Protein AF-A0AAD3DBJ6-F1 (afdb_monomer)

Structure (mmCIF, N/CA/C/O backbone):
data_AF-A0AAD3DBJ6-F1
#
_entry.id   AF-A0AAD3DBJ6-F1
#
loop_
_atom_site.group_PDB
_atom_site.id
_atom_site.type_symbol
_atom_site.label_atom_id
_atom_site.label_alt_id
_atom_site.label_comp_id
_atom_site.label_asym_id
_atom_site.label_entity_id
_atom_site.label_seq_id
_atom_site.pdbx_PDB_ins_code
_atom_site.Cartn_x
_atom_site.Cartn_y
_atom_site.Cartn_z
_atom_site.occupancy
_atom_site.B_iso_or_equiv
_atom_site.auth_seq_id
_atom_site.auth_comp_id
_atom_site.auth_asym_id
_atom_site.auth_atom_id
_atom_site.pdbx_PDB_model_num
ATOM 1 N N . MET A 1 1 ? 15.995 -19.608 51.396 1.00 38.28 1 MET A N 1
ATOM 2 C CA . MET A 1 1 ? 14.781 -18.913 50.923 1.00 38.28 1 MET A CA 1
ATOM 3 C C . MET A 1 1 ? 15.018 -18.540 49.470 1.00 38.28 1 MET A C 1
ATOM 5 O O . MET A 1 1 ? 15.612 -17.505 49.216 1.00 38.28 1 MET A O 1
ATOM 9 N N . ASP A 1 2 ? 14.624 -19.412 48.541 1.00 36.69 2 ASP A N 1
ATOM 10 C CA . ASP A 1 2 ? 14.779 -19.205 47.096 1.00 36.69 2 ASP A CA 1
ATOM 11 C C . ASP A 1 2 ? 13.398 -19.074 46.457 1.00 36.69 2 ASP A C 1
ATOM 13 O O . ASP A 1 2 ? 12.587 -19.997 46.511 1.00 36.69 2 ASP A O 1
ATOM 17 N N . THR A 1 3 ? 13.117 -17.915 45.863 1.00 46.19 3 THR A N 1
ATOM 18 C CA . THR A 1 3 ? 11.857 -17.625 45.167 1.00 46.19 3 THR A CA 1
ATOM 19 C C . THR A 1 3 ? 12.088 -17.627 43.658 1.00 46.19 3 THR A C 1
ATOM 21 O O . THR A 1 3 ? 12.257 -16.586 43.024 1.00 46.19 3 THR A O 1
ATOM 24 N N . ARG A 1 4 ? 12.081 -18.816 43.044 1.00 40.81 4 ARG A N 1
ATOM 25 C CA . ARG A 1 4 ? 11.929 -18.931 41.586 1.00 40.81 4 ARG A CA 1
ATOM 26 C C . ARG A 1 4 ? 10.456 -18.729 41.236 1.00 40.81 4 ARG A C 1
ATOM 28 O O . ARG A 1 4 ? 9.607 -19.546 41.574 1.00 40.81 4 ARG A O 1
ATOM 35 N N . LYS A 1 5 ? 10.161 -17.596 40.596 1.00 51.03 5 LYS A N 1
ATOM 36 C CA . LYS A 1 5 ? 8.842 -17.256 40.054 1.00 51.03 5 LYS A CA 1
ATOM 37 C C . LYS A 1 5 ? 8.549 -18.145 38.841 1.00 51.03 5 LYS A C 1
ATOM 39 O O . LYS A 1 5 ? 9.302 -18.127 37.872 1.00 51.03 5 LYS A O 1
ATOM 44 N N . ASN A 1 6 ? 7.451 -18.892 38.912 1.00 41.75 6 ASN A N 1
ATOM 45 C CA . ASN A 1 6 ? 6.891 -19.661 37.804 1.00 41.75 6 ASN A CA 1
ATOM 46 C C . ASN A 1 6 ? 6.340 -18.700 36.738 1.00 41.75 6 ASN A C 1
ATOM 48 O O . ASN A 1 6 ? 5.417 -17.934 37.021 1.00 41.75 6 ASN A O 1
ATOM 52 N N . LEU A 1 7 ? 6.902 -18.734 35.526 1.00 38.22 7 LEU A N 1
ATOM 53 C CA . LEU A 1 7 ? 6.248 -18.174 34.341 1.00 38.22 7 LEU A CA 1
ATOM 54 C C . LEU A 1 7 ? 5.140 -19.133 33.872 1.00 38.22 7 LEU A C 1
ATOM 56 O O . LEU A 1 7 ? 5.342 -20.346 33.927 1.00 38.22 7 LEU A O 1
ATOM 60 N N . PRO A 1 8 ? 3.987 -18.620 33.407 1.00 41.12 8 PRO A N 1
ATOM 61 C CA . PRO A 1 8 ? 2.939 -19.454 32.842 1.00 41.12 8 PRO A CA 1
ATOM 62 C C . PRO A 1 8 ? 3.376 -19.987 31.476 1.00 41.12 8 PRO A C 1
ATOM 64 O O . PRO A 1 8 ? 3.780 -19.224 30.597 1.00 41.12 8 PRO A O 1
ATOM 67 N N . ASP A 1 9 ? 3.276 -21.301 31.323 1.00 40.50 9 ASP A N 1
ATOM 68 C CA . ASP A 1 9 ? 3.538 -22.010 30.079 1.00 40.50 9 ASP A CA 1
ATOM 69 C C . ASP A 1 9 ? 2.419 -21.684 29.074 1.00 40.50 9 ASP A C 1
ATOM 71 O O . ASP A 1 9 ? 1.263 -22.073 29.248 1.00 40.50 9 ASP A O 1
ATOM 75 N N . LEU A 1 10 ? 2.744 -20.878 28.061 1.00 40.34 10 LEU A N 1
ATOM 76 C CA . LEU A 1 10 ? 1.843 -20.496 26.971 1.00 40.34 10 LEU A CA 1
ATOM 77 C C . LEU A 1 10 ? 1.950 -21.539 25.854 1.00 40.34 10 LEU A C 1
ATOM 79 O O . LEU A 1 10 ? 2.455 -21.255 24.768 1.00 40.34 10 LEU A O 1
ATOM 83 N N . SER A 1 11 ? 1.487 -22.761 26.117 1.00 48.25 11 SER A N 1
ATOM 84 C CA . SER A 1 11 ? 1.321 -23.751 25.056 1.00 48.25 11 SER A CA 1
ATOM 85 C C . SER A 1 11 ? 0.083 -23.394 24.227 1.00 48.25 11 SER A C 1
ATOM 87 O O . SER A 1 11 ? -1.061 -23.471 24.673 1.00 48.25 11 SER A O 1
ATOM 89 N N . LEU A 1 12 ? 0.321 -22.923 23.002 1.00 53.50 12 LEU A N 1
ATOM 90 C CA . LEU A 1 12 ? -0.717 -22.785 21.982 1.00 53.50 12 LEU A CA 1
ATOM 91 C C . LEU A 1 12 ? -1.282 -24.178 21.667 1.00 53.50 12 LEU A C 1
ATOM 93 O O . LEU A 1 12 ? -0.516 -25.131 21.514 1.00 53.50 12 LEU A O 1
ATOM 97 N N . SER A 1 13 ? -2.608 -24.301 21.565 1.00 76.50 13 SER A N 1
ATOM 98 C CA . SER A 1 13 ? -3.246 -25.566 21.186 1.00 76.50 13 SER A CA 1
ATOM 99 C C . SER A 1 13 ? -2.760 -26.018 19.804 1.00 76.50 13 SER A C 1
ATOM 101 O O . SER A 1 13 ? -2.503 -25.188 18.925 1.00 76.50 13 SER A O 1
ATOM 103 N N . SER A 1 14 ? -2.630 -27.333 19.590 1.00 67.44 14 SER A N 1
ATOM 104 C CA . SER A 1 14 ? -2.135 -27.877 18.314 1.00 67.44 14 SER A CA 1
ATOM 105 C C . SER A 1 14 ? -2.987 -27.428 17.122 1.00 67.44 14 SER A C 1
ATOM 107 O O . SER A 1 14 ? -2.453 -27.186 16.046 1.00 67.44 14 SER A O 1
ATOM 109 N N . GLU A 1 15 ? -4.285 -27.210 17.338 1.00 62.53 15 GLU A N 1
ATOM 110 C CA . GLU A 1 15 ? -5.226 -26.690 16.339 1.00 62.53 15 GLU A CA 1
ATOM 111 C C . GLU A 1 15 ? -4.913 -25.242 15.921 1.00 62.53 15 GLU A C 1
ATOM 113 O O . GLU A 1 15 ? -4.978 -24.906 14.738 1.00 62.53 15 GLU A O 1
ATOM 118 N N . ALA A 1 16 ? -4.504 -24.377 16.860 1.00 62.50 16 ALA A N 1
ATOM 119 C CA . ALA A 1 16 ? -4.088 -23.010 16.536 1.00 62.50 16 ALA A CA 1
ATOM 120 C C . ALA A 1 16 ? -2.779 -22.997 15.727 1.00 62.50 16 ALA A C 1
ATOM 122 O O . ALA A 1 16 ? -2.589 -22.159 14.841 1.00 62.50 16 ALA A O 1
ATOM 123 N N . LEU A 1 17 ? -1.890 -23.956 16.003 1.00 68.75 17 LEU A N 1
ATOM 124 C CA . LEU A 1 17 ? -0.632 -24.122 15.283 1.00 68.75 17 LEU A CA 1
ATOM 125 C C . LEU A 1 17 ? -0.861 -24.652 13.854 1.00 68.75 17 LEU A C 1
ATOM 127 O O . LEU A 1 17 ? -0.243 -24.158 12.910 1.00 68.75 17 LEU A O 1
ATOM 131 N N . GLU A 1 18 ? -1.794 -25.591 13.669 1.00 75.56 18 GLU A N 1
ATOM 132 C CA . GLU A 1 18 ? -2.190 -26.098 12.346 1.00 75.56 18 GLU A CA 1
ATOM 133 C C . GLU A 1 18 ? -2.904 -25.044 11.490 1.00 75.56 18 GLU A C 1
ATOM 135 O O . GLU A 1 18 ? -2.638 -24.946 10.286 1.00 75.56 18 GLU A O 1
ATOM 140 N N . GLY A 1 19 ? -3.741 -24.195 12.098 1.00 74.25 19 GLY A N 1
ATOM 141 C CA . GLY A 1 19 ? -4.372 -23.064 11.413 1.00 74.25 19 GLY A CA 1
ATOM 142 C C . GLY A 1 19 ? -3.349 -22.054 10.877 1.00 74.25 19 GLY A C 1
ATOM 143 O O . GLY A 1 19 ? -3.412 -21.655 9.712 1.00 74.25 19 GLY A O 1
ATOM 144 N N . LEU A 1 20 ? -2.342 -21.704 11.687 1.00 59.69 20 LEU A N 1
ATOM 145 C CA . LEU A 1 20 ? -1.261 -20.794 11.284 1.00 59.69 20 LEU A CA 1
ATOM 146 C C . LEU A 1 20 ? -0.348 -21.396 10.204 1.00 59.69 20 LEU A C 1
ATOM 148 O O . LEU A 1 20 ? 0.067 -20.693 9.280 1.00 59.69 20 LEU A O 1
ATOM 152 N N . LEU A 1 21 ? -0.055 -22.698 10.278 1.00 70.25 21 LEU A N 1
ATOM 153 C CA . LEU A 1 21 ? 0.734 -23.395 9.257 1.00 70.25 21 LEU A CA 1
ATOM 154 C C . LEU A 1 21 ? -0.009 -23.498 7.918 1.00 70.25 21 LEU A C 1
ATOM 156 O O . LEU A 1 21 ? 0.611 -23.340 6.863 1.00 70.25 21 LEU A O 1
ATOM 160 N N . SER A 1 22 ? -1.325 -23.712 7.952 1.00 70.25 22 SER A N 1
ATOM 161 C CA . SER A 1 22 ? -2.171 -23.758 6.753 1.00 70.25 22 SER A CA 1
ATOM 162 C C . SER A 1 22 ? -2.260 -22.389 6.077 1.00 70.25 22 SER A C 1
ATOM 164 O O . SER A 1 22 ? -2.085 -22.291 4.861 1.00 70.25 22 SER A O 1
ATOM 166 N N . PHE A 1 23 ? -2.407 -21.316 6.862 1.00 67.50 23 PHE A N 1
ATOM 167 C CA . PHE A 1 23 ? -2.375 -19.945 6.350 1.00 67.50 23 PHE A CA 1
ATOM 168 C C . PHE A 1 23 ? -1.014 -19.597 5.727 1.00 67.50 23 PHE A C 1
ATOM 170 O O . PHE A 1 23 ? -0.955 -19.091 4.609 1.00 67.50 23 PHE A O 1
ATOM 177 N N . ARG A 1 24 ? 0.103 -19.957 6.377 1.00 68.94 24 ARG A N 1
ATOM 178 C CA . ARG A 1 24 ? 1.456 -19.721 5.840 1.00 68.94 24 ARG A CA 1
ATOM 179 C C . ARG A 1 24 ? 1.700 -20.437 4.505 1.00 68.94 24 ARG A C 1
ATOM 181 O O . ARG A 1 24 ? 2.327 -19.857 3.620 1.00 68.94 24 ARG A O 1
ATOM 188 N N . LYS A 1 25 ? 1.198 -21.668 4.340 1.00 73.31 25 LYS A N 1
ATOM 189 C CA . LYS A 1 25 ? 1.287 -22.418 3.071 1.00 73.31 25 LYS A CA 1
ATOM 190 C C . LYS A 1 25 ? 0.448 -21.780 1.956 1.00 73.31 25 LYS A C 1
ATOM 192 O O . LYS A 1 25 ? 0.907 -21.718 0.814 1.00 73.31 25 LYS A O 1
ATOM 197 N N . ALA A 1 26 ? -0.736 -21.258 2.277 1.00 63.25 26 ALA A N 1
ATOM 198 C CA . ALA A 1 26 ? -1.563 -20.515 1.322 1.00 63.25 26 ALA A CA 1
ATOM 199 C C . ALA A 1 26 ? -0.886 -19.200 0.881 1.00 63.25 26 ALA A C 1
ATOM 201 O O . ALA A 1 26 ? -0.852 -18.875 -0.301 1.00 63.25 26 ALA A O 1
ATOM 202 N N . SER A 1 27 ? -0.240 -18.484 1.803 1.00 53.94 27 SER A N 1
ATOM 203 C CA . SER A 1 27 ? 0.476 -17.242 1.479 1.00 53.94 27 SER A CA 1
ATOM 204 C C . SER A 1 27 ? 1.738 -17.474 0.635 1.00 53.94 27 SER A C 1
ATOM 206 O O . SER A 1 27 ? 2.052 -16.674 -0.244 1.00 53.94 27 SER A O 1
ATOM 208 N N . GLN A 1 28 ? 2.459 -18.579 0.864 1.00 66.94 28 GLN A N 1
ATOM 209 C CA . GLN A 1 28 ? 3.662 -18.935 0.096 1.00 66.94 28 GLN A CA 1
ATOM 210 C C . GLN A 1 28 ? 3.351 -19.441 -1.322 1.00 66.94 28 GLN A C 1
ATOM 212 O O . GLN A 1 28 ? 4.138 -19.200 -2.236 1.00 66.94 28 GLN A O 1
ATOM 217 N N . SER A 1 29 ? 2.207 -20.098 -1.533 1.00 60.75 29 SER A N 1
ATOM 218 C CA . SER A 1 29 ? 1.778 -20.524 -2.877 1.00 60.75 29 SER A CA 1
ATOM 219 C C . SER A 1 29 ? 1.401 -19.328 -3.759 1.00 60.75 29 SER A C 1
ATOM 221 O O . SER A 1 29 ? 1.830 -19.266 -4.909 1.00 60.75 29 SER A O 1
ATOM 223 N N . ILE A 1 30 ? 0.751 -18.308 -3.190 1.00 54.34 30 ILE A N 1
ATOM 224 C CA . ILE A 1 30 ? 0.436 -17.050 -3.892 1.00 54.34 30 ILE A CA 1
ATOM 225 C C . ILE A 1 30 ? 1.709 -16.265 -4.271 1.00 54.34 30 ILE A C 1
ATOM 227 O O . ILE A 1 30 ? 1.742 -15.598 -5.307 1.00 54.34 30 ILE A O 1
ATOM 231 N N . SER A 1 31 ? 2.784 -16.337 -3.471 1.00 45.38 31 SER A N 1
ATOM 232 C CA . SER A 1 31 ? 4.059 -15.691 -3.829 1.00 45.38 31 SER A CA 1
ATOM 233 C C . SER A 1 31 ? 4.864 -16.483 -4.864 1.00 45.38 31 SER A C 1
ATOM 235 O O . SER A 1 31 ? 5.617 -15.887 -5.632 1.00 45.38 31 SER A O 1
ATOM 237 N N . ALA A 1 32 ? 4.725 -17.813 -4.894 1.00 49.44 32 ALA A N 1
ATOM 238 C CA . ALA A 1 32 ? 5.394 -18.669 -5.873 1.00 49.44 32 ALA A CA 1
ATOM 239 C C . ALA A 1 32 ? 4.803 -18.496 -7.285 1.00 49.44 32 ALA A C 1
ATOM 241 O O . ALA A 1 32 ? 5.566 -18.317 -8.233 1.00 49.44 32 ALA A O 1
ATOM 242 N N . GLU A 1 33 ? 3.473 -18.410 -7.417 1.00 47.22 33 GLU A N 1
ATOM 243 C CA . GLU A 1 33 ? 2.806 -18.151 -8.709 1.00 47.22 33 GLU A CA 1
ATOM 244 C C . GLU A 1 33 ? 3.196 -16.795 -9.323 1.00 47.22 33 GLU A C 1
ATOM 246 O O . GLU A 1 33 ? 3.348 -16.674 -10.539 1.00 47.22 33 GLU A O 1
ATOM 251 N N . LYS A 1 34 ? 3.443 -15.768 -8.497 1.00 47.22 34 LYS A N 1
ATOM 252 C CA . LYS A 1 34 ? 3.908 -14.456 -8.984 1.00 47.22 34 LYS A CA 1
ATOM 253 C C . LYS A 1 34 ? 5.374 -14.450 -9.427 1.00 47.22 34 LYS A C 1
ATOM 255 O O . LYS A 1 34 ? 5.738 -13.651 -10.288 1.00 47.22 34 LYS A O 1
ATOM 260 N N . ASN A 1 35 ? 6.206 -15.341 -8.887 1.00 42.81 35 ASN A N 1
ATOM 261 C CA . ASN A 1 35 ? 7.616 -15.443 -9.270 1.00 42.81 35 ASN A CA 1
ATOM 262 C C . ASN A 1 35 ? 7.830 -16.299 -10.529 1.00 42.81 35 ASN A C 1
ATOM 264 O O . ASN A 1 35 ? 8.767 -16.033 -11.285 1.00 42.81 35 ASN A O 1
ATOM 268 N N . GLU A 1 36 ? 6.949 -17.259 -10.824 1.00 40.25 36 GLU A N 1
ATOM 269 C CA . GLU A 1 36 ? 7.002 -17.999 -12.094 1.00 40.25 36 GLU A CA 1
ATOM 270 C C . GLU A 1 36 ? 6.637 -17.116 -13.299 1.00 40.25 36 GLU A C 1
ATOM 272 O O . GLU A 1 36 ? 7.284 -17.223 -14.343 1.00 40.25 36 GLU A O 1
ATOM 277 N N . ALA A 1 37 ? 5.731 -16.144 -13.134 1.00 40.25 37 ALA A N 1
ATOM 278 C CA . ALA A 1 37 ? 5.378 -15.185 -14.188 1.00 40.25 37 ALA A CA 1
ATOM 279 C C . ALA A 1 37 ? 6.529 -14.232 -14.596 1.00 40.25 37 ALA A C 1
ATOM 281 O O . ALA A 1 37 ? 6.530 -13.721 -15.715 1.00 40.25 37 ALA A O 1
ATOM 282 N N . CYS A 1 38 ? 7.538 -14.028 -13.738 1.00 35.28 38 CYS A N 1
ATOM 283 C CA . CYS A 1 38 ? 8.687 -13.146 -14.003 1.00 35.28 38 CYS A CA 1
ATOM 284 C C . CYS A 1 38 ? 9.968 -13.874 -14.455 1.00 35.28 38 CYS A C 1
ATOM 286 O O . CYS A 1 38 ? 10.964 -13.217 -14.757 1.00 35.28 38 CYS A O 1
ATOM 288 N N . SER A 1 39 ? 9.973 -15.209 -14.541 1.00 32.16 39 SER A N 1
ATOM 289 C CA . SER A 1 39 ? 11.175 -15.984 -14.916 1.00 32.16 39 SER A CA 1
ATOM 290 C C . SER A 1 39 ? 11.221 -16.427 -16.386 1.00 32.16 39 SER A C 1
ATOM 292 O O . SER A 1 39 ? 12.194 -17.040 -16.827 1.00 32.16 39 SER A O 1
ATOM 294 N N . PHE A 1 40 ? 10.221 -16.064 -17.193 1.00 35.12 40 PHE A N 1
ATOM 295 C CA . PHE A 1 40 ? 10.062 -16.576 -18.557 1.00 35.12 40 PHE A CA 1
ATOM 296 C C . PHE A 1 40 ? 10.757 -15.754 -19.656 1.00 35.12 40 PHE A C 1
ATOM 298 O O . PHE A 1 40 ? 10.301 -15.743 -20.791 1.00 35.12 40 PHE A O 1
ATOM 305 N N . VAL A 1 41 ? 11.878 -15.076 -19.386 1.00 39.91 41 VAL A N 1
ATOM 306 C CA . VAL A 1 41 ? 12.749 -14.554 -20.459 1.00 39.91 41 VAL A CA 1
ATOM 307 C C . VAL A 1 41 ? 14.207 -14.580 -20.012 1.00 39.91 41 VAL A C 1
ATOM 309 O O . VAL A 1 41 ? 14.699 -13.595 -19.481 1.00 39.91 41 VAL A O 1
ATOM 312 N N . LEU A 1 42 ? 14.900 -15.703 -20.230 1.00 39.53 42 LEU A N 1
ATOM 313 C CA . LEU A 1 42 ? 16.325 -15.784 -20.606 1.00 39.53 42 LEU A CA 1
ATOM 314 C C . LEU A 1 42 ? 16.773 -17.253 -20.594 1.00 39.53 42 LEU A C 1
ATOM 316 O O . LEU A 1 42 ? 17.317 -17.749 -19.617 1.00 39.53 42 LEU A O 1
ATOM 320 N N . ASN A 1 43 ? 16.583 -17.951 -21.714 1.00 31.62 43 ASN A N 1
ATOM 321 C CA . ASN A 1 43 ? 17.334 -19.171 -22.005 1.00 31.62 43 ASN A CA 1
ATOM 322 C C . ASN A 1 43 ? 17.625 -19.265 -23.507 1.00 31.62 43 ASN A C 1
ATOM 324 O O . ASN A 1 43 ? 16.747 -19.557 -24.316 1.00 31.62 43 ASN A O 1
ATOM 328 N N . LYS A 1 44 ? 18.890 -19.041 -23.876 1.00 38.03 44 LYS A N 1
ATOM 329 C CA . LYS A 1 44 ? 19.524 -19.682 -25.036 1.00 38.03 44 LYS A CA 1
ATOM 330 C C . LYS A 1 44 ? 20.944 -20.102 -24.641 1.00 38.03 44 LYS A C 1
ATOM 332 O O . LYS A 1 44 ? 21.708 -19.246 -24.195 1.00 38.03 44 LYS A O 1
ATOM 337 N N . PRO A 1 45 ? 21.325 -21.378 -24.821 1.00 36.09 45 PRO A N 1
ATOM 338 C CA . PRO A 1 45 ? 22.680 -21.834 -24.565 1.00 36.09 45 PRO A CA 1
ATOM 339 C C . PRO A 1 45 ? 23.552 -21.540 -25.789 1.00 36.09 45 PRO A C 1
ATOM 341 O O . PRO A 1 45 ? 23.164 -21.822 -26.923 1.00 36.09 45 PRO A O 1
ATOM 344 N N . THR A 1 46 ? 24.752 -21.004 -25.570 1.00 35.16 46 THR A N 1
ATOM 345 C CA . THR A 1 46 ? 25.792 -20.986 -26.607 1.00 35.16 46 THR A CA 1
ATOM 346 C C . THR A 1 46 ? 26.980 -21.787 -26.101 1.00 35.16 46 THR A C 1
ATOM 348 O O . THR A 1 46 ? 27.808 -21.303 -25.337 1.00 35.16 46 THR A O 1
ATOM 351 N N . THR A 1 47 ? 27.039 -23.044 -26.521 1.00 40.75 47 THR A N 1
ATOM 352 C CA . THR A 1 47 ? 28.217 -23.907 -26.452 1.00 40.75 47 THR A CA 1
ATOM 353 C C . THR A 1 47 ? 29.368 -23.287 -27.238 1.00 40.75 47 THR A C 1
ATOM 355 O O . THR A 1 47 ? 29.269 -23.130 -28.456 1.00 40.75 47 THR A O 1
ATOM 358 N N . ARG A 1 48 ? 30.496 -23.020 -26.575 1.00 35.66 48 ARG A N 1
ATOM 359 C CA . ARG A 1 48 ? 31.814 -23.103 -27.213 1.00 35.66 48 ARG A CA 1
ATOM 360 C C . ARG A 1 48 ? 32.889 -23.458 -26.195 1.00 35.66 48 ARG A C 1
ATOM 362 O O . ARG A 1 48 ? 33.153 -22.716 -25.258 1.00 35.66 48 ARG A O 1
ATOM 369 N N . ALA A 1 49 ? 33.471 -24.625 -26.431 1.00 37.09 49 ALA A N 1
ATOM 370 C CA . ALA A 1 49 ? 34.623 -25.171 -25.748 1.00 37.09 49 ALA A CA 1
ATOM 371 C C . ALA A 1 49 ? 35.866 -24.302 -25.971 1.00 37.09 49 ALA A C 1
ATOM 373 O O . ALA A 1 49 ? 36.180 -23.962 -27.113 1.00 37.09 49 ALA A O 1
ATOM 374 N N . ILE A 1 50 ? 36.595 -24.022 -24.892 1.00 36.09 50 ILE A N 1
ATOM 375 C CA . ILE A 1 50 ? 38.040 -23.793 -24.922 1.00 36.09 50 ILE A CA 1
ATOM 376 C C . ILE A 1 50 ? 38.625 -24.602 -23.760 1.00 36.09 50 ILE A C 1
ATOM 378 O O . ILE A 1 50 ? 38.448 -24.264 -22.593 1.00 36.09 50 ILE A O 1
ATOM 382 N N . GLN A 1 51 ? 39.267 -25.717 -24.107 1.00 34.72 51 GLN A N 1
ATOM 383 C CA . GLN A 1 51 ? 40.237 -26.415 -23.265 1.00 34.72 51 GLN A CA 1
ATOM 384 C C . GLN A 1 51 ? 41.517 -25.576 -23.189 1.00 34.72 51 GLN A C 1
ATOM 386 O O . GLN A 1 51 ? 41.951 -25.043 -24.210 1.00 34.72 51 GLN A O 1
ATOM 391 N N . GLY A 1 52 ? 42.156 -25.526 -22.018 1.00 31.88 52 GLY A N 1
ATOM 392 C CA . GLY A 1 52 ? 43.539 -25.057 -21.917 1.00 31.88 52 GLY A CA 1
ATOM 393 C C . GLY A 1 52 ? 43.976 -24.564 -20.540 1.00 31.88 52 GLY A C 1
ATOM 394 O O . GLY A 1 52 ? 43.998 -23.367 -20.310 1.00 31.88 52 GLY A O 1
ATOM 395 N N . HIS A 1 53 ? 44.357 -25.511 -19.679 1.00 34.66 53 HIS A N 1
ATOM 396 C CA . HIS A 1 53 ? 45.554 -25.502 -18.823 1.00 34.66 53 HIS A CA 1
ATOM 397 C C . HIS A 1 53 ? 45.931 -24.300 -17.915 1.00 34.66 53 HIS A C 1
ATOM 399 O O . HIS A 1 53 ? 46.288 -23.229 -18.386 1.00 34.66 53 HIS A O 1
ATOM 405 N N . LEU A 1 54 ? 46.077 -24.652 -16.621 1.00 32.19 54 LEU A N 1
ATOM 406 C CA . LEU A 1 54 ? 47.130 -24.300 -15.638 1.00 32.19 54 LEU A CA 1
ATOM 407 C C . LEU A 1 54 ? 46.735 -23.523 -14.360 1.00 32.19 54 LEU A C 1
ATOM 409 O O . LEU A 1 54 ? 46.557 -22.313 -14.354 1.00 32.19 54 LEU A O 1
ATOM 413 N N . ALA A 1 55 ? 46.822 -24.300 -13.271 1.00 38.34 55 ALA A N 1
ATOM 414 C CA . ALA A 1 55 ? 47.452 -24.030 -11.973 1.00 38.34 55 ALA A CA 1
ATOM 415 C C . ALA A 1 55 ? 46.652 -23.348 -10.832 1.00 38.34 55 ALA A C 1
ATOM 417 O O . ALA A 1 55 ? 45.974 -22.345 -11.047 1.00 38.34 55 ALA A O 1
ATOM 418 N N . PRO A 1 56 ? 46.771 -23.875 -9.588 1.00 52.44 56 PRO A N 1
ATOM 419 C CA . PRO A 1 56 ? 46.124 -23.345 -8.393 1.00 52.44 56 PRO A CA 1
ATOM 420 C C . PRO A 1 56 ? 47.074 -22.415 -7.624 1.00 52.44 56 PRO A C 1
ATOM 422 O O . PRO A 1 56 ? 48.211 -22.783 -7.334 1.00 52.44 56 PRO A O 1
ATOM 425 N N . ALA A 1 57 ? 46.608 -21.231 -7.228 1.00 34.72 57 ALA A N 1
ATOM 426 C CA . ALA A 1 57 ? 47.368 -20.377 -6.324 1.00 34.72 57 ALA A CA 1
ATOM 427 C C . ALA A 1 57 ? 46.453 -19.556 -5.405 1.00 34.72 57 ALA A C 1
ATOM 429 O O . ALA A 1 57 ? 45.706 -18.692 -5.845 1.00 34.72 57 ALA A O 1
ATOM 430 N N . LEU A 1 58 ? 46.626 -19.839 -4.112 1.00 36.06 58 LEU A N 1
ATOM 431 C CA . LEU A 1 58 ? 46.598 -18.901 -2.991 1.00 36.06 58 LEU A CA 1
ATOM 432 C C . LEU A 1 58 ? 45.238 -18.346 -2.544 1.00 36.06 58 LEU A C 1
ATOM 434 O O . LEU A 1 58 ? 44.721 -17.341 -3.018 1.00 36.06 58 LEU A O 1
ATOM 438 N N . ARG A 1 59 ? 44.757 -18.976 -1.464 1.00 42.38 59 ARG A N 1
ATOM 439 C CA . ARG A 1 59 ? 43.991 -18.322 -0.404 1.00 42.38 59 ARG A CA 1
ATOM 440 C C . ARG A 1 59 ? 44.804 -17.151 0.154 1.00 42.38 59 ARG A C 1
ATOM 442 O O . ARG A 1 59 ? 45.861 -17.375 0.738 1.00 42.38 59 ARG A O 1
ATOM 449 N N . THR A 1 60 ? 44.265 -15.943 0.076 1.00 38.56 60 THR A N 1
ATOM 450 C CA . THR A 1 60 ? 44.622 -14.856 0.989 1.00 38.56 60 THR A CA 1
ATOM 451 C C . THR A 1 60 ? 43.345 -14.274 1.581 1.00 38.56 60 THR A C 1
ATOM 453 O O . THR A 1 60 ? 42.437 -13.828 0.885 1.00 38.56 60 THR A O 1
ATOM 456 N N . ASN A 1 61 ? 43.269 -14.360 2.907 1.00 39.88 61 ASN A N 1
ATOM 457 C CA . ASN A 1 61 ? 42.282 -13.681 3.729 1.00 39.88 61 ASN A CA 1
ATOM 458 C C . ASN A 1 61 ? 42.506 -12.170 3.605 1.00 39.88 61 ASN A C 1
ATOM 460 O O . ASN A 1 61 ? 43.586 -11.693 3.951 1.00 39.88 61 ASN A O 1
ATOM 464 N N . PHE A 1 62 ? 41.491 -11.426 3.170 1.00 34.66 62 PHE A N 1
ATOM 465 C CA . PHE A 1 62 ? 41.450 -9.977 3.353 1.00 34.66 62 PHE A CA 1
ATOM 466 C C . PHE A 1 62 ? 40.550 -9.643 4.550 1.00 34.66 62 PHE A C 1
ATOM 468 O O . PHE A 1 62 ? 39.413 -10.119 4.597 1.00 34.66 62 PHE A O 1
ATOM 475 N N . PRO A 1 63 ? 41.029 -8.853 5.527 1.00 42.56 63 PRO A N 1
ATOM 476 C CA . PRO A 1 63 ? 40.196 -8.369 6.613 1.00 42.56 63 PRO A CA 1
ATOM 477 C C . PRO A 1 63 ? 39.265 -7.264 6.103 1.00 42.56 63 PRO A C 1
ATOM 479 O O . PRO A 1 63 ? 39.676 -6.365 5.371 1.00 42.56 63 PRO A O 1
ATOM 482 N N . ILE A 1 64 ? 38.005 -7.338 6.525 1.00 38.53 64 ILE A N 1
ATOM 483 C CA . ILE A 1 64 ? 37.000 -6.293 6.342 1.00 38.53 64 ILE A CA 1
ATOM 484 C C . ILE A 1 64 ? 37.438 -5.091 7.183 1.00 38.53 64 ILE A C 1
ATOM 486 O O . ILE A 1 64 ? 37.330 -5.115 8.408 1.00 38.53 64 ILE A O 1
ATOM 490 N N . THR A 1 65 ? 37.943 -4.040 6.541 1.00 35.41 65 THR A N 1
ATOM 491 C CA . THR A 1 65 ? 38.039 -2.719 7.159 1.00 35.41 65 THR A CA 1
ATOM 492 C C . THR A 1 65 ? 36.741 -1.968 6.888 1.00 35.41 65 THR A C 1
ATOM 494 O O . THR A 1 65 ? 36.386 -1.646 5.758 1.00 35.41 65 THR A O 1
ATOM 497 N N . SER A 1 66 ? 36.003 -1.721 7.964 1.00 38.47 66 SER A N 1
ATOM 498 C CA . SER A 1 66 ? 34.854 -0.826 8.024 1.00 38.47 66 SER A CA 1
ATOM 499 C C . SER A 1 66 ? 35.282 0.599 7.665 1.00 38.47 66 SER A C 1
ATOM 501 O O . SER A 1 66 ? 35.910 1.279 8.480 1.00 38.47 66 SER A O 1
ATOM 503 N N . SER A 1 67 ? 34.948 1.057 6.458 1.00 35.19 67 SER A N 1
ATOM 504 C CA . SER A 1 67 ? 35.042 2.466 6.089 1.00 35.19 67 SER A CA 1
ATOM 505 C C . SER A 1 67 ? 33.722 3.175 6.392 1.00 35.19 67 SER A C 1
ATOM 507 O O . SER A 1 67 ? 32.647 2.835 5.905 1.00 35.19 67 SER A O 1
ATOM 509 N N . ILE A 1 68 ? 33.844 4.176 7.256 1.00 43.03 68 ILE A N 1
ATOM 510 C CA . ILE A 1 68 ? 32.853 5.198 7.566 1.00 43.03 68 ILE A CA 1
ATOM 511 C C . ILE A 1 68 ? 32.543 5.958 6.268 1.00 43.03 68 ILE A C 1
ATOM 513 O O . ILE A 1 68 ? 33.432 6.588 5.696 1.00 43.03 68 ILE A O 1
ATOM 517 N N . ILE A 1 69 ? 31.298 5.888 5.796 1.00 39.47 69 ILE A N 1
ATOM 518 C CA . ILE A 1 69 ? 30.803 6.699 4.677 1.00 39.47 69 ILE A CA 1
ATOM 519 C C . ILE A 1 69 ? 30.331 8.042 5.255 1.00 39.47 69 ILE A C 1
ATOM 521 O O . ILE A 1 69 ? 29.432 8.040 6.099 1.00 39.47 69 ILE A O 1
ATOM 525 N N . PRO A 1 70 ? 30.894 9.192 4.843 1.00 41.94 70 PRO A N 1
ATOM 526 C CA . PRO A 1 70 ? 30.359 10.487 5.232 1.00 41.94 70 PRO A CA 1
ATOM 527 C C . PRO A 1 70 ? 29.088 10.806 4.432 1.00 41.94 70 PRO A C 1
ATOM 529 O O . PRO A 1 70 ? 29.028 10.620 3.216 1.00 41.94 70 PRO A O 1
ATOM 532 N N . ASN A 1 71 ? 28.082 11.319 5.143 1.00 42.66 71 ASN A N 1
ATOM 533 C CA . ASN A 1 71 ? 26.863 11.910 4.596 1.00 42.66 71 ASN A CA 1
ATOM 534 C C . ASN A 1 71 ? 27.202 12.996 3.565 1.00 42.66 71 ASN A C 1
ATOM 536 O O . ASN A 1 71 ? 27.618 14.097 3.929 1.00 42.66 71 ASN A O 1
ATOM 540 N N . HIS A 1 72 ? 26.964 12.715 2.286 1.00 36.31 72 HIS A N 1
ATOM 541 C CA . HIS A 1 72 ? 26.865 13.755 1.273 1.00 36.31 72 HIS A CA 1
ATOM 542 C C . HIS A 1 72 ? 25.408 14.190 1.139 1.00 36.31 72 HIS A C 1
ATOM 544 O O . HIS A 1 72 ? 24.559 13.446 0.650 1.00 36.31 72 HIS A O 1
ATOM 550 N N . ASN A 1 73 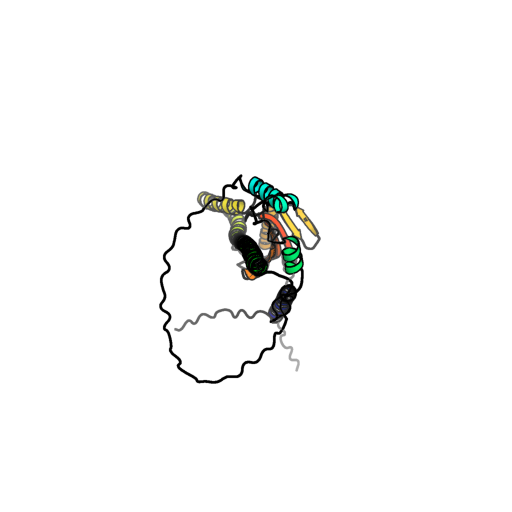? 25.155 15.426 1.574 1.00 39.81 73 ASN A N 1
ATOM 551 C CA . ASN A 1 73 ? 23.953 16.192 1.278 1.00 39.81 73 ASN A CA 1
ATOM 552 C C . ASN A 1 73 ? 23.625 16.101 -0.214 1.00 39.81 73 ASN A C 1
ATOM 554 O O . ASN A 1 73 ? 24.363 16.592 -1.072 1.00 39.81 73 ASN A O 1
ATOM 558 N N . THR A 1 74 ? 22.499 15.464 -0.502 1.00 40.72 74 THR A N 1
ATOM 559 C CA . THR A 1 74 ? 21.902 15.384 -1.826 1.00 40.72 74 THR A CA 1
ATOM 560 C C . THR A 1 74 ? 21.376 16.770 -2.190 1.00 40.72 74 THR A C 1
ATOM 562 O O . THR A 1 74 ? 20.371 17.228 -1.650 1.00 40.72 74 THR A O 1
ATOM 565 N N . TYR A 1 75 ? 22.066 17.461 -3.097 1.00 38.88 75 TYR A N 1
ATOM 566 C CA . TYR A 1 75 ? 21.508 18.623 -3.778 1.00 38.88 75 TYR A CA 1
ATOM 567 C C . TYR A 1 75 ? 20.304 18.153 -4.598 1.00 38.88 75 TYR A C 1
ATOM 569 O O . TYR A 1 75 ? 20.453 17.502 -5.632 1.00 38.88 75 TYR A O 1
ATOM 577 N N . GLY A 1 76 ? 19.104 18.455 -4.106 1.00 37.88 76 GLY A N 1
ATOM 578 C CA . GLY A 1 76 ? 17.864 18.265 -4.838 1.00 37.88 76 GLY A CA 1
ATOM 579 C C . GLY A 1 76 ? 17.838 19.175 -6.060 1.00 37.88 76 GLY A C 1
ATOM 580 O O . GLY A 1 76 ? 17.476 20.345 -5.960 1.00 37.88 76 GLY A O 1
ATOM 581 N N . TYR A 1 77 ? 18.196 18.633 -7.223 1.00 40.78 77 TYR A N 1
ATOM 582 C CA . TYR A 1 77 ? 17.774 19.200 -8.498 1.00 40.78 77 TYR A CA 1
ATOM 583 C C . TYR A 1 77 ? 16.269 18.961 -8.624 1.00 40.78 77 TYR A C 1
ATOM 585 O O . TYR A 1 77 ? 15.811 17.908 -9.068 1.00 40.78 77 TYR A O 1
ATOM 593 N N . VAL A 1 78 ? 15.491 19.942 -8.171 1.00 41.31 78 VAL A N 1
ATOM 594 C CA . VAL A 1 78 ? 14.064 20.023 -8.464 1.00 41.31 78 VAL A CA 1
ATOM 595 C C . VAL A 1 78 ? 13.956 20.192 -9.974 1.00 41.31 78 VAL A C 1
ATOM 597 O O . VAL A 1 78 ? 14.314 21.229 -10.529 1.00 41.31 78 VAL A O 1
ATOM 600 N N . ASN A 1 79 ? 13.528 19.126 -10.643 1.00 45.47 79 ASN A N 1
ATOM 601 C CA . ASN A 1 79 ? 13.306 19.080 -12.079 1.00 45.47 79 ASN A CA 1
ATOM 602 C C . ASN A 1 79 ? 12.033 19.886 -12.389 1.00 45.47 79 ASN A C 1
ATOM 604 O O . ASN A 1 79 ? 10.959 19.330 -12.608 1.00 45.47 79 ASN A O 1
ATOM 608 N N . ALA A 1 80 ? 12.137 21.216 -12.307 1.00 42.72 80 ALA A N 1
ATOM 609 C CA . ALA A 1 80 ? 11.150 22.121 -12.869 1.00 42.72 80 ALA A CA 1
ATOM 610 C C . ALA A 1 80 ? 11.107 21.828 -14.371 1.00 42.72 80 ALA A C 1
ATOM 612 O O . ALA A 1 80 ? 12.122 21.975 -15.053 1.00 42.72 80 ALA A O 1
ATOM 613 N N . GLY A 1 81 ? 9.966 21.308 -14.835 1.00 47.19 81 GLY A N 1
ATOM 614 C CA . GLY A 1 81 ? 9.779 20.767 -16.177 1.00 47.19 81 GLY A CA 1
ATOM 615 C C . GLY A 1 81 ? 10.445 21.643 -17.226 1.00 47.19 81 GLY A C 1
ATOM 616 O O . GLY A 1 81 ? 10.027 22.774 -17.444 1.00 47.19 81 GLY A O 1
ATOM 617 N N . ASN A 1 82 ? 11.507 21.115 -17.834 1.00 46.78 82 ASN A N 1
ATOM 618 C CA . ASN A 1 82 ? 12.250 21.810 -18.867 1.00 46.78 82 ASN A CA 1
ATOM 619 C C . ASN A 1 82 ? 11.301 22.029 -20.065 1.00 46.78 82 ASN A C 1
ATOM 621 O O . ASN A 1 82 ? 10.957 21.050 -20.739 1.00 46.78 82 ASN A O 1
ATOM 625 N N . PRO A 1 83 ? 10.862 23.272 -20.351 1.00 56.84 83 PRO A N 1
ATOM 626 C CA . PRO A 1 83 ? 9.858 23.552 -21.382 1.00 56.84 83 PRO A CA 1
ATOM 627 C C . PRO A 1 83 ? 10.372 23.280 -22.807 1.00 56.84 83 PRO A C 1
ATOM 629 O O . PRO A 1 83 ? 9.629 23.420 -23.772 1.00 56.84 83 PRO A O 1
ATOM 632 N N . TYR A 1 84 ? 11.631 22.854 -22.950 1.00 53.47 84 TYR A N 1
ATOM 633 C CA . TYR A 1 84 ? 12.284 22.572 -24.225 1.00 53.47 84 TYR A CA 1
ATOM 634 C C . TYR A 1 84 ? 12.150 21.121 -24.720 1.00 53.47 84 TYR A C 1
ATOM 636 O O . TYR A 1 84 ? 12.530 20.839 -25.856 1.00 53.47 84 TYR A O 1
ATOM 644 N N . MET A 1 85 ? 11.599 20.192 -23.927 1.00 57.03 85 MET A N 1
ATOM 645 C CA . MET A 1 85 ? 11.421 18.801 -24.383 1.00 57.03 85 MET A CA 1
ATOM 646 C C . MET A 1 85 ? 10.452 18.636 -25.574 1.00 57.03 85 MET A C 1
ATOM 648 O O . MET A 1 85 ? 10.787 17.874 -26.483 1.00 57.03 85 MET A O 1
ATOM 652 N N . PRO A 1 86 ? 9.310 19.351 -25.660 1.00 61.44 86 PRO A N 1
ATOM 653 C CA . PRO A 1 86 ? 8.420 19.242 -26.819 1.00 61.44 86 PRO A CA 1
ATOM 654 C C . PRO A 1 86 ? 9.085 19.729 -28.114 1.00 61.44 86 PRO A C 1
ATOM 656 O O . PRO A 1 86 ? 8.996 19.059 -29.140 1.00 61.44 86 PRO A O 1
ATOM 659 N N . ALA A 1 87 ? 9.839 20.833 -28.047 1.00 62.19 87 ALA A N 1
ATOM 660 C CA . ALA A 1 87 ? 10.536 21.409 -29.199 1.00 62.19 87 ALA A CA 1
ATOM 661 C C . ALA A 1 87 ? 11.668 20.502 -29.721 1.00 62.19 87 ALA A C 1
ATOM 663 O O . ALA A 1 87 ? 11.873 20.388 -30.929 1.00 62.19 87 ALA A O 1
ATOM 664 N N . LEU A 1 88 ? 12.375 19.801 -28.825 1.00 62.81 88 LEU A N 1
ATOM 665 C CA . LEU A 1 88 ? 13.387 18.814 -29.212 1.00 62.81 88 LEU A CA 1
ATOM 666 C C . LEU A 1 88 ? 12.766 17.546 -29.814 1.00 62.81 88 LEU A C 1
ATOM 668 O O . LEU A 1 88 ? 13.341 16.973 -30.740 1.00 62.81 88 LEU A O 1
ATOM 672 N N . GLN A 1 89 ? 11.593 17.122 -29.335 1.00 67.19 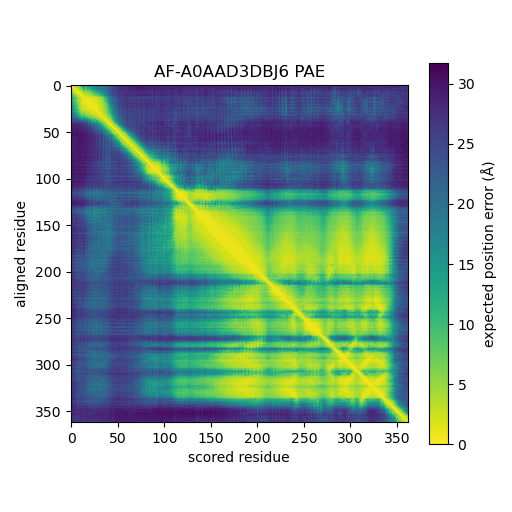89 GLN A N 1
ATOM 673 C CA . GLN A 1 89 ? 10.869 15.980 -29.897 1.00 67.19 89 GLN A CA 1
ATOM 674 C C . GLN A 1 89 ? 10.332 16.294 -31.304 1.00 67.19 89 GLN A C 1
ATOM 676 O O . GLN A 1 89 ? 10.415 15.454 -32.201 1.00 67.19 89 GLN A O 1
ATOM 681 N N . GLU A 1 90 ? 9.848 17.517 -31.526 1.00 68.38 90 GLU A N 1
ATOM 682 C CA . GLU A 1 90 ? 9.382 17.985 -32.834 1.00 68.38 90 GLU A CA 1
ATOM 683 C C . GLU A 1 90 ? 10.545 18.129 -33.830 1.00 68.38 90 GLU A C 1
ATOM 685 O O . GLU A 1 90 ? 10.457 17.637 -34.956 1.00 68.38 90 GLU A O 1
ATOM 690 N N . GLN A 1 91 ? 11.702 18.647 -33.394 1.00 64.38 91 GLN A N 1
ATOM 691 C CA . GLN A 1 91 ? 12.926 18.635 -34.206 1.00 64.38 91 GLN A CA 1
ATOM 692 C C . GLN A 1 91 ? 13.421 17.214 -34.522 1.00 64.38 91 GLN A C 1
ATOM 694 O O . GLN A 1 91 ? 13.871 16.955 -35.638 1.00 64.38 91 GLN A O 1
ATOM 699 N N . LEU A 1 92 ? 13.306 16.262 -33.591 1.00 64.19 92 LEU A N 1
ATOM 700 C CA . LEU A 1 92 ? 13.690 14.864 -33.825 1.00 64.19 92 LEU A CA 1
ATOM 701 C C . LEU A 1 92 ? 12.757 14.166 -34.836 1.00 64.19 92 LEU A C 1
ATOM 703 O O . LEU A 1 92 ? 13.219 13.367 -35.658 1.00 64.19 92 LEU A O 1
ATOM 707 N N . ASN A 1 93 ? 11.465 14.503 -34.820 1.00 67.38 93 ASN A N 1
ATOM 708 C CA . ASN A 1 93 ? 10.485 14.035 -35.802 1.00 67.38 93 ASN A CA 1
ATOM 709 C C . ASN A 1 93 ? 10.727 14.657 -37.191 1.00 67.38 93 ASN A C 1
ATOM 711 O O . ASN A 1 93 ? 10.659 13.955 -38.199 1.00 67.38 93 ASN A O 1
ATOM 715 N N . LEU A 1 94 ? 11.132 15.930 -37.260 1.00 60.50 94 LEU A N 1
ATOM 716 C CA . LEU A 1 94 ? 11.581 16.555 -38.511 1.00 60.50 94 LEU A CA 1
ATOM 717 C C . LEU A 1 94 ? 12.881 15.930 -39.053 1.00 60.50 94 LEU A C 1
ATOM 719 O O . LEU A 1 94 ? 13.009 15.730 -40.260 1.00 60.50 94 LEU A O 1
ATOM 723 N N . MET A 1 95 ? 13.819 15.532 -38.184 1.00 53.72 95 MET A N 1
ATOM 724 C CA . MET A 1 95 ? 15.072 14.871 -38.590 1.00 53.72 95 MET A CA 1
ATOM 725 C C . MET A 1 95 ? 14.917 13.392 -38.987 1.00 53.72 95 MET A C 1
ATOM 727 O O . MET A 1 95 ? 15.847 12.809 -39.551 1.00 53.72 95 MET A O 1
ATOM 731 N N . THR A 1 96 ? 13.774 12.763 -38.699 1.00 53.31 96 THR A N 1
ATOM 732 C CA . THR A 1 96 ? 13.472 11.375 -39.099 1.00 53.31 96 THR A CA 1
ATOM 733 C C . THR A 1 96 ? 12.641 11.277 -40.381 1.00 53.31 96 THR A C 1
ATOM 735 O O . THR A 1 96 ? 12.495 10.176 -40.921 1.00 53.31 96 THR A O 1
ATOM 738 N N . SER A 1 97 ? 12.191 12.409 -40.939 1.00 54.16 97 SER A N 1
ATOM 739 C CA . SER A 1 97 ? 11.645 12.467 -42.297 1.00 54.16 97 SER A CA 1
ATOM 740 C C . SER A 1 97 ? 12.684 11.981 -43.317 1.00 54.16 97 SER A C 1
ATOM 742 O O . SER A 1 97 ? 13.828 12.448 -43.353 1.00 54.16 97 SER A O 1
ATOM 744 N N . LYS A 1 98 ? 12.281 11.035 -44.179 1.00 58.25 98 LYS A N 1
ATOM 745 C CA . LYS A 1 98 ? 13.114 10.494 -45.270 1.00 58.25 98 LYS A CA 1
ATOM 746 C C . LYS A 1 98 ? 13.641 11.589 -46.208 1.00 58.25 98 LYS A C 1
ATOM 748 O O . LYS A 1 98 ? 14.707 11.406 -46.790 1.00 58.25 98 LYS A O 1
ATOM 753 N N . GLU A 1 99 ? 12.942 12.716 -46.305 1.00 59.50 99 GLU A N 1
ATOM 754 C CA . GLU A 1 99 ? 13.289 13.844 -47.175 1.00 59.50 99 GLU A CA 1
ATOM 755 C C . GLU A 1 99 ? 14.502 14.628 -46.645 1.00 59.50 99 GLU A C 1
ATOM 757 O O . GLU A 1 99 ? 15.376 15.020 -47.417 1.00 59.50 99 GLU A O 1
ATOM 762 N N . HIS A 1 100 ? 14.650 14.753 -45.320 1.00 55.09 100 HIS A N 1
ATOM 763 C CA . HIS A 1 100 ? 15.785 15.460 -44.712 1.00 55.09 100 HIS A CA 1
ATOM 764 C C . HIS A 1 100 ? 17.095 14.656 -44.778 1.00 55.09 100 HIS A C 1
ATOM 766 O O . HIS A 1 100 ? 18.183 15.225 -44.871 1.00 55.09 100 HIS A O 1
ATOM 772 N N . MET A 1 101 ? 17.015 13.318 -44.794 1.00 53.12 101 MET A N 1
ATOM 773 C CA . MET A 1 101 ? 18.196 12.476 -45.024 1.00 53.12 101 MET A CA 1
ATOM 774 C C . MET A 1 101 ? 18.714 12.546 -46.466 1.00 53.12 101 MET A C 1
ATOM 776 O O . MET A 1 101 ? 19.890 12.263 -46.672 1.00 53.12 101 MET A O 1
ATOM 780 N N . GLN A 1 102 ? 17.884 12.920 -47.444 1.00 57.16 102 GLN A N 1
ATOM 781 C CA . GLN A 1 102 ? 18.323 13.066 -48.836 1.00 57.16 102 GLN A CA 1
ATOM 782 C C . GLN A 1 102 ? 18.981 14.428 -49.104 1.00 57.16 102 GLN A C 1
ATOM 784 O O . GLN A 1 102 ? 19.922 14.495 -49.889 1.00 57.16 102 GLN A O 1
ATOM 789 N N . GLN A 1 103 ? 18.566 15.497 -48.414 1.00 57.03 103 GLN A N 1
ATOM 790 C CA . GLN A 1 103 ? 19.105 16.846 -48.650 1.00 57.03 103 GLN A CA 1
ATOM 791 C C . GLN A 1 103 ? 20.488 17.099 -48.021 1.00 57.03 103 GLN A C 1
ATOM 793 O O . GLN A 1 103 ? 21.264 17.888 -48.549 1.00 57.03 103 GLN A O 1
ATOM 798 N N . LEU A 1 104 ? 20.869 16.385 -46.955 1.00 51.44 104 LEU A N 1
ATOM 799 C CA . LEU A 1 104 ? 22.195 16.531 -46.322 1.00 51.44 104 LEU A CA 1
ATOM 800 C C . LEU A 1 104 ? 23.323 15.726 -47.007 1.00 51.44 104 LEU A C 1
ATOM 802 O O . LEU A 1 104 ? 24.441 15.663 -46.494 1.00 51.44 104 LEU A O 1
ATOM 806 N N . ILE A 1 105 ? 23.052 15.116 -48.167 1.00 55.12 105 ILE A N 1
ATOM 807 C CA . ILE A 1 105 ? 24.030 14.392 -49.002 1.00 55.12 105 ILE A CA 1
ATOM 808 C C . ILE A 1 105 ? 24.290 15.174 -50.306 1.00 55.12 105 ILE A C 1
ATOM 810 O O . ILE A 1 105 ? 24.473 14.602 -51.371 1.00 55.12 105 ILE A O 1
ATOM 814 N N . GLN A 1 106 ? 24.321 16.506 -50.242 1.00 52.94 106 GLN A N 1
ATOM 815 C CA . GLN A 1 106 ? 24.993 17.340 -51.247 1.00 52.94 106 GLN A CA 1
ATOM 816 C C . GLN A 1 106 ? 26.310 17.849 -50.659 1.00 52.94 106 GLN A C 1
ATOM 818 O O . GLN A 1 106 ? 26.509 19.027 -50.399 1.00 52.94 106 GLN A O 1
ATOM 823 N N . ILE A 1 107 ? 27.200 16.907 -50.360 1.00 57.09 107 ILE A N 1
ATOM 824 C CA . ILE A 1 107 ? 28.620 17.202 -50.175 1.00 57.09 107 ILE A CA 1
ATOM 825 C C . ILE A 1 107 ? 29.225 17.057 -51.568 1.00 57.09 107 ILE A C 1
ATOM 827 O O . ILE A 1 107 ? 28.904 16.071 -52.229 1.00 57.09 107 ILE A O 1
ATOM 831 N N . ASP A 1 108 ? 30.061 18.001 -52.005 1.00 55.88 108 ASP A N 1
ATOM 832 C CA . ASP A 1 108 ? 30.795 17.947 -53.276 1.00 55.88 108 ASP A CA 1
ATOM 833 C C . ASP A 1 108 ? 31.678 16.691 -53.334 1.00 55.88 108 ASP A C 1
ATOM 835 O O . ASP A 1 108 ? 32.863 16.685 -52.990 1.00 55.88 108 ASP A O 1
ATOM 839 N N . VAL A 1 109 ? 31.067 15.572 -53.718 1.00 55.38 109 VAL A N 1
ATOM 840 C CA . VAL A 1 109 ? 31.762 14.338 -54.039 1.00 55.38 109 VAL A CA 1
ATOM 841 C C . VAL A 1 109 ? 32.349 14.558 -55.431 1.00 55.38 109 VAL A C 1
ATOM 843 O O . VAL A 1 109 ? 31.595 14.883 -56.350 1.00 55.38 109 VAL A O 1
ATOM 846 N N . PRO A 1 110 ? 33.669 14.391 -55.624 1.00 57.78 110 PRO A N 1
ATOM 847 C CA . PRO A 1 110 ? 34.259 14.478 -56.952 1.00 57.78 110 PRO A CA 1
ATOM 848 C C . PRO A 1 110 ? 33.494 13.550 -57.898 1.00 57.78 110 PRO A C 1
ATOM 850 O O . PRO A 1 110 ? 33.243 12.389 -57.564 1.00 57.78 110 PRO A O 1
ATOM 853 N N . THR A 1 111 ? 33.142 14.059 -59.079 1.00 62.81 111 THR A N 1
ATOM 854 C CA . THR A 1 111 ? 32.239 13.475 -60.093 1.00 62.81 111 THR A CA 1
ATOM 855 C C . THR A 1 111 ? 32.632 12.069 -60.588 1.00 62.81 111 THR A C 1
ATOM 857 O O . THR A 1 111 ? 31.960 11.503 -61.444 1.00 62.81 111 THR A O 1
ATOM 860 N N . SER A 1 112 ? 33.716 11.485 -60.061 1.00 66.31 112 SER A N 1
ATOM 861 C CA . SER A 1 112 ? 34.252 10.164 -60.404 1.00 66.31 112 SER A CA 1
ATOM 862 C C . SER A 1 112 ? 33.730 9.015 -59.519 1.00 66.31 112 SER A C 1
ATOM 864 O O . SER A 1 112 ? 33.876 7.849 -59.889 1.00 66.31 112 SER A O 1
ATOM 866 N N . VAL A 1 113 ? 33.098 9.301 -58.371 1.00 72.69 113 VAL A N 1
ATOM 867 C CA . VAL A 1 113 ? 32.578 8.261 -57.464 1.00 72.69 113 VAL A CA 1
ATOM 868 C C . VAL A 1 113 ? 31.126 7.922 -57.809 1.00 72.69 113 VAL A C 1
ATOM 870 O O . VAL A 1 113 ? 30.219 8.726 -57.594 1.00 72.69 113 VAL A O 1
ATOM 873 N N . ARG A 1 114 ? 30.873 6.698 -58.292 1.00 84.94 114 ARG A N 1
ATOM 874 C CA . ARG A 1 114 ? 29.513 6.232 -58.611 1.00 84.94 114 ARG A CA 1
ATOM 875 C C . ARG A 1 114 ? 28.746 5.893 -57.329 1.00 84.94 114 ARG A C 1
ATOM 877 O O . ARG A 1 114 ? 28.768 4.755 -56.860 1.00 84.94 114 ARG A O 1
ATOM 884 N N . VAL A 1 115 ? 28.041 6.878 -56.768 1.00 82.69 115 VAL A N 1
ATOM 885 C CA . VAL A 1 115 ? 27.253 6.752 -55.521 1.00 82.69 115 VAL A CA 1
ATOM 886 C C . VAL A 1 115 ? 26.297 5.552 -55.560 1.00 82.69 115 VAL A C 1
ATOM 888 O O . VAL A 1 115 ? 26.239 4.782 -54.602 1.00 82.69 115 VAL A O 1
ATOM 891 N N . HIS A 1 116 ? 25.634 5.317 -56.696 1.00 86.56 116 HIS A N 1
ATOM 892 C CA . HIS A 1 116 ? 24.698 4.201 -56.859 1.00 86.56 116 HIS A CA 1
ATOM 893 C C . HIS A 1 116 ? 25.361 2.819 -56.691 1.00 86.56 116 HIS A C 1
ATOM 895 O O . HIS A 1 116 ? 24.797 1.923 -56.060 1.00 86.56 116 HIS A O 1
ATOM 901 N N . GLU A 1 117 ? 26.593 2.648 -57.184 1.00 86.25 117 GLU A N 1
ATOM 902 C CA . GLU A 1 117 ? 27.349 1.401 -57.012 1.00 86.25 117 GLU A CA 1
ATOM 903 C C . GLU A 1 117 ? 27.778 1.200 -55.552 1.00 86.25 117 GLU A C 1
ATOM 905 O O . GLU A 1 117 ? 27.802 0.068 -55.065 1.00 86.25 117 GLU A O 1
ATOM 910 N N . ILE A 1 118 ? 28.047 2.283 -54.813 1.00 83.94 118 ILE A N 1
ATOM 911 C CA . ILE A 1 118 ? 28.346 2.234 -53.374 1.00 83.94 118 ILE A CA 1
ATOM 912 C C . ILE A 1 118 ? 27.102 1.850 -52.568 1.00 83.94 118 ILE A C 1
ATOM 914 O O . ILE A 1 118 ? 27.194 0.999 -51.683 1.00 83.94 118 ILE A O 1
ATOM 918 N N . GLU A 1 119 ? 25.935 2.415 -52.872 1.00 86.50 119 GLU A N 1
ATOM 919 C CA . GLU A 1 119 ? 24.675 2.077 -52.198 1.00 86.50 119 GLU A CA 1
ATOM 920 C C . GLU A 1 119 ? 24.263 0.624 -52.456 1.00 86.50 119 GLU A C 1
ATOM 922 O O . GLU A 1 119 ? 24.001 -0.133 -51.515 1.00 86.50 119 GLU A O 1
ATOM 927 N N . LYS A 1 120 ? 24.319 0.181 -53.718 1.00 88.94 120 LYS A N 1
ATOM 928 C CA . LYS A 1 120 ? 24.120 -1.225 -54.100 1.00 88.94 120 LYS A CA 1
ATOM 929 C C . LYS A 1 120 ? 25.143 -2.133 -53.412 1.00 88.94 120 LYS A C 1
ATOM 931 O O . LYS A 1 120 ? 24.831 -3.245 -52.964 1.00 88.94 120 LYS A O 1
ATOM 936 N N . ALA A 1 121 ? 26.377 -1.654 -53.259 1.00 85.88 121 ALA A N 1
ATOM 937 C CA . ALA A 1 121 ? 27.410 -2.353 -52.517 1.00 85.88 121 ALA A CA 1
ATOM 938 C C . ALA A 1 121 ? 27.143 -2.413 -50.998 1.00 85.88 121 ALA A C 1
ATOM 940 O O . ALA A 1 121 ? 27.495 -3.417 -50.371 1.00 85.88 121 ALA A O 1
ATOM 941 N N . LEU A 1 122 ? 26.536 -1.391 -50.397 1.00 85.56 122 LEU A N 1
ATOM 942 C CA . LEU A 1 122 ? 26.144 -1.379 -48.985 1.00 85.56 122 LEU A CA 1
ATOM 943 C C . LEU A 1 122 ? 24.967 -2.318 -48.710 1.00 85.56 122 LEU A C 1
ATOM 945 O O . LEU A 1 122 ? 24.978 -3.005 -47.690 1.00 85.56 122 LEU A O 1
ATOM 949 N N . ALA A 1 123 ? 23.996 -2.385 -49.623 1.00 87.31 123 ALA A N 1
ATOM 950 C CA . ALA A 1 123 ? 22.834 -3.266 -49.509 1.00 87.31 123 ALA A CA 1
ATOM 951 C C . ALA A 1 123 ? 23.183 -4.755 -49.714 1.00 87.31 123 ALA A C 1
ATOM 953 O O . ALA A 1 123 ? 22.557 -5.641 -49.132 1.00 87.31 123 ALA A O 1
ATOM 954 N N . SER A 1 124 ? 24.199 -5.053 -50.528 1.00 88.50 124 SER A N 1
ATOM 955 C CA . SER A 1 124 ? 24.633 -6.430 -50.798 1.00 88.50 124 SER A CA 1
ATOM 956 C C . SER A 1 124 ? 25.516 -7.008 -49.686 1.00 88.50 124 SER A C 1
ATOM 958 O O . SER A 1 124 ? 26.427 -6.349 -49.175 1.00 88.50 124 SER A O 1
ATOM 960 N N . LYS A 1 125 ? 25.320 -8.296 -49.359 1.00 84.19 125 LYS A N 1
ATOM 961 C CA . LYS A 1 125 ? 26.142 -9.014 -48.368 1.00 84.19 125 LYS A CA 1
ATOM 962 C C . LYS A 1 125 ? 27.635 -8.957 -48.749 1.00 84.19 125 LYS A C 1
ATOM 964 O O . LYS A 1 125 ? 27.986 -9.134 -49.921 1.00 84.19 125 LYS A O 1
ATOM 969 N N . PRO A 1 126 ? 28.552 -8.705 -47.800 1.00 75.00 126 PRO A N 1
ATOM 970 C CA . PRO A 1 126 ? 29.979 -8.778 -48.082 1.00 75.00 126 PRO A CA 1
ATOM 971 C C . PRO A 1 126 ? 30.364 -10.232 -48.378 1.00 75.00 126 PRO A C 1
ATOM 973 O O . PRO A 1 126 ? 30.111 -11.127 -47.574 1.00 75.00 126 PRO A O 1
ATOM 976 N N . GLN A 1 127 ? 30.996 -10.473 -49.526 1.00 75.06 127 GLN A N 1
ATOM 977 C CA . GLN A 1 127 ? 31.615 -11.764 -49.806 1.00 75.06 127 GLN A CA 1
ATOM 978 C C . GLN A 1 127 ? 32.881 -11.857 -48.950 1.00 75.06 127 GLN A C 1
ATOM 980 O O . GLN A 1 127 ? 33.845 -11.119 -49.158 1.00 75.06 127 GLN A O 1
ATOM 985 N N . ARG A 1 128 ? 32.838 -12.694 -47.910 1.00 75.56 128 ARG A N 1
ATOM 986 C CA . ARG A 1 128 ? 33.906 -12.803 -46.909 1.00 75.56 128 ARG A CA 1
ATOM 987 C C . ARG A 1 128 ? 35.243 -13.108 -47.598 1.00 75.56 128 ARG A C 1
ATOM 989 O O . ARG A 1 128 ? 35.348 -14.083 -48.331 1.00 75.56 128 ARG A O 1
ATOM 996 N N . GLY A 1 129 ? 36.250 -12.265 -47.367 1.00 78.19 129 GLY A N 1
ATOM 997 C CA . GLY A 1 129 ? 37.623 -12.483 -47.837 1.00 78.19 129 GLY A CA 1
ATOM 998 C C . GLY A 1 129 ? 37.921 -12.132 -49.301 1.00 78.19 129 GLY A C 1
ATOM 999 O O . GLY A 1 129 ? 39.079 -12.238 -49.692 1.00 78.19 129 GLY A O 1
ATOM 1000 N N . LYS A 1 130 ? 36.948 -11.677 -50.108 1.00 82.50 130 LYS A N 1
ATOM 1001 C CA . LYS A 1 130 ? 37.203 -11.248 -51.497 1.00 82.50 130 LYS A CA 1
ATOM 1002 C C . LYS A 1 130 ? 37.004 -9.744 -51.678 1.00 82.50 130 LYS A C 1
ATOM 1004 O O . LYS A 1 130 ? 36.031 -9.164 -51.193 1.00 82.50 130 LYS A O 1
ATOM 1009 N N . LYS A 1 131 ? 37.943 -9.109 -52.388 1.00 80.94 131 LYS A N 1
ATOM 1010 C CA . LYS A 1 131 ? 37.783 -7.732 -52.874 1.00 80.94 131 LYS A CA 1
ATOM 1011 C C . LYS A 1 131 ? 36.700 -7.739 -53.959 1.00 80.94 131 LYS A C 1
ATOM 1013 O O . LYS A 1 131 ? 36.558 -8.716 -54.680 1.00 80.94 131 LYS A O 1
ATOM 1018 N N . ARG A 1 132 ? 35.900 -6.674 -54.036 1.00 81.62 132 ARG A N 1
ATOM 1019 C CA . ARG A 1 132 ? 34.885 -6.526 -55.087 1.00 81.62 132 ARG A CA 1
ATOM 1020 C C . ARG A 1 132 ? 35.543 -5.901 -56.305 1.00 81.62 132 ARG A C 1
ATOM 1022 O O . ARG A 1 132 ? 35.952 -4.741 -56.234 1.00 81.62 132 ARG A O 1
ATOM 1029 N N . ASP A 1 133 ? 35.659 -6.661 -57.382 1.00 86.50 133 ASP A N 1
ATOM 1030 C CA . ASP A 1 133 ? 36.386 -6.240 -58.585 1.00 86.50 133 ASP A CA 1
ATOM 1031 C C . ASP A 1 133 ? 35.706 -5.062 -59.298 1.00 86.50 133 ASP A C 1
ATOM 1033 O O . ASP A 1 133 ? 36.372 -4.236 -59.906 1.00 86.50 133 ASP A O 1
ATOM 1037 N N . ASN A 1 134 ? 34.399 -4.898 -59.085 1.00 86.94 134 ASN A N 1
ATOM 1038 C CA . ASN A 1 134 ? 33.567 -3.888 -59.744 1.00 86.94 134 ASN A CA 1
ATOM 1039 C C . ASN A 1 134 ? 33.725 -2.459 -59.174 1.00 86.94 134 ASN A C 1
ATOM 1041 O O . ASN A 1 134 ? 33.126 -1.526 -59.711 1.00 86.94 134 ASN A O 1
ATOM 1045 N N . LEU A 1 135 ? 34.474 -2.291 -58.074 1.00 86.50 135 LEU A N 1
ATOM 1046 C CA . LEU A 1 135 ? 34.670 -1.007 -57.386 1.00 86.50 135 LEU A CA 1
ATOM 1047 C C . LEU A 1 135 ? 36.110 -0.513 -57.546 1.00 86.50 135 LEU A C 1
ATOM 1049 O O . LEU A 1 135 ? 37.050 -1.226 -57.168 1.00 86.50 135 LEU A O 1
ATOM 1053 N N . ASN A 1 136 ? 36.264 0.730 -58.005 1.00 91.38 136 ASN A N 1
ATOM 1054 C CA . ASN A 1 136 ? 37.545 1.429 -58.097 1.00 91.38 136 ASN A CA 1
ATOM 1055 C C . ASN A 1 136 ? 38.139 1.702 -56.694 1.00 91.38 136 ASN A C 1
ATOM 1057 O O . ASN A 1 136 ? 37.442 1.632 -55.678 1.00 91.38 136 ASN A O 1
ATOM 1061 N N . GLN A 1 137 ? 39.436 2.007 -56.598 1.00 88.62 137 GLN A N 1
ATOM 1062 C CA . GLN A 1 137 ? 40.136 2.233 -55.329 1.00 88.62 137 GLN A CA 1
ATOM 1063 C C . GLN A 1 137 ? 39.479 3.331 -54.480 1.00 88.62 137 GLN A C 1
ATOM 1065 O O . GLN A 1 137 ? 39.331 3.151 -53.268 1.00 88.62 137 GLN A O 1
ATOM 1070 N N . ASP A 1 138 ? 39.045 4.428 -55.096 1.00 87.00 138 ASP A N 1
ATOM 1071 C CA . ASP A 1 138 ? 38.388 5.520 -54.376 1.00 87.00 138 ASP A CA 1
ATOM 1072 C C . ASP A 1 138 ? 36.952 5.167 -53.963 1.00 87.00 138 ASP A C 1
ATOM 1074 O O . ASP A 1 138 ? 36.563 5.441 -52.829 1.00 87.00 138 ASP A O 1
ATOM 1078 N N . GLU A 1 139 ? 36.212 4.418 -54.787 1.00 87.69 139 GLU A N 1
ATOM 1079 C CA . GLU A 1 139 ? 34.894 3.874 -54.419 1.00 87.69 139 GLU A CA 1
ATOM 1080 C C . GLU A 1 139 ? 35.000 2.885 -53.244 1.00 87.69 139 GLU A C 1
ATOM 1082 O O . GLU A 1 139 ? 34.142 2.852 -52.363 1.00 87.69 139 GLU A O 1
ATOM 1087 N N . ARG A 1 140 ? 36.085 2.099 -53.168 1.00 88.81 140 ARG A N 1
ATOM 1088 C CA . ARG A 1 140 ? 36.367 1.202 -52.030 1.00 88.81 140 ARG A CA 1
ATOM 1089 C C . ARG A 1 140 ? 36.677 1.976 -50.747 1.00 88.81 140 ARG A C 1
ATOM 1091 O O . ARG A 1 140 ? 36.221 1.572 -49.669 1.00 88.81 140 ARG A O 1
ATOM 1098 N N . LYS A 1 141 ? 37.449 3.068 -50.839 1.00 89.25 141 LYS A N 1
ATOM 1099 C CA . LYS A 1 141 ? 37.701 3.968 -49.700 1.00 89.25 141 LYS A CA 1
ATOM 1100 C C . LYS A 1 141 ? 36.389 4.586 -49.220 1.00 89.25 141 LYS A C 1
ATOM 1102 O O . LYS A 1 141 ? 36.124 4.565 -48.018 1.00 89.25 141 LYS A O 1
ATOM 1107 N N . GLU A 1 142 ? 35.554 5.061 -50.140 1.00 88.81 142 GLU A N 1
ATOM 1108 C CA . GLU A 1 142 ? 34.279 5.685 -49.792 1.00 88.81 142 GLU A CA 1
ATOM 1109 C C . GLU A 1 142 ? 33.281 4.675 -49.212 1.00 88.81 142 GLU A C 1
ATOM 1111 O O . GLU A 1 142 ? 32.749 4.913 -48.135 1.00 88.81 142 GLU A O 1
ATOM 1116 N N . LEU A 1 143 ? 33.152 3.469 -49.781 1.00 86.75 143 LEU A N 1
ATOM 1117 C CA . LEU A 1 143 ? 32.365 2.376 -49.190 1.00 86.75 143 LEU A CA 1
ATOM 1118 C C . LEU A 1 143 ? 32.785 2.070 -47.742 1.00 86.75 143 LEU A C 1
ATOM 1120 O O . LEU A 1 143 ? 31.943 1.817 -46.877 1.00 86.75 143 LEU A O 1
ATOM 1124 N N . THR A 1 144 ? 34.090 2.091 -47.461 1.00 89.31 144 THR A N 1
ATOM 1125 C CA . THR A 1 144 ? 34.618 1.891 -46.103 1.00 89.31 144 THR A CA 1
ATOM 1126 C C . THR A 1 144 ? 34.218 3.043 -45.179 1.00 89.31 144 THR A C 1
ATOM 1128 O O . THR A 1 144 ? 33.756 2.800 -44.063 1.00 89.31 144 THR A O 1
ATOM 1131 N N . ARG A 1 145 ? 34.318 4.294 -45.648 1.00 90.75 145 ARG A N 1
ATOM 1132 C CA . ARG A 1 145 ? 33.858 5.480 -44.908 1.00 90.75 145 ARG A CA 1
ATOM 1133 C C . ARG A 1 145 ? 32.357 5.415 -44.625 1.00 90.75 145 ARG A C 1
ATOM 1135 O O . ARG A 1 145 ? 31.970 5.600 -43.473 1.00 90.75 145 ARG A O 1
ATOM 1142 N N . SER A 1 146 ? 31.520 5.084 -45.608 1.00 88.88 146 SER A N 1
ATOM 1143 C CA . SER A 1 146 ? 30.068 4.950 -45.431 1.00 88.88 146 SER A CA 1
ATOM 1144 C C . SER A 1 146 ? 29.710 3.838 -44.441 1.00 88.88 146 SER A C 1
ATOM 1146 O O . SER A 1 146 ? 28.882 4.055 -43.556 1.00 88.88 146 SER A O 1
ATOM 1148 N N . ARG A 1 147 ? 30.375 2.672 -44.505 1.00 88.44 147 ARG A N 1
ATOM 1149 C CA . ARG A 1 147 ? 30.207 1.592 -43.511 1.00 88.44 147 ARG A CA 1
ATOM 1150 C C . ARG A 1 147 ? 30.567 2.051 -42.104 1.00 88.44 147 ARG A C 1
ATOM 1152 O O . ARG A 1 147 ? 29.804 1.797 -41.177 1.00 88.44 147 ARG A O 1
ATOM 1159 N N . ASN A 1 148 ? 31.688 2.751 -41.947 1.00 93.19 148 ASN A N 1
ATOM 1160 C CA . ASN A 1 148 ? 32.116 3.274 -40.651 1.00 93.19 148 ASN A CA 1
ATOM 1161 C C . ASN A 1 148 ? 31.128 4.315 -40.111 1.00 93.19 148 ASN A C 1
ATOM 1163 O O . ASN A 1 148 ? 30.772 4.253 -38.935 1.00 93.19 148 ASN A O 1
ATOM 1167 N N . ARG A 1 149 ? 30.621 5.219 -40.963 1.00 94.12 149 ARG A N 1
ATOM 1168 C CA . ARG A 1 149 ? 29.561 6.177 -40.601 1.00 94.12 149 ARG A CA 1
ATOM 1169 C C . ARG A 1 149 ? 28.288 5.454 -40.151 1.00 94.12 149 ARG A C 1
ATOM 1171 O O . ARG A 1 149 ? 27.756 5.778 -39.091 1.00 94.12 149 ARG A O 1
ATOM 1178 N N . LEU A 1 150 ? 27.834 4.441 -40.895 1.00 88.88 150 LEU A N 1
ATOM 1179 C CA . LEU A 1 150 ? 26.645 3.650 -40.556 1.00 88.88 150 LEU A CA 1
ATOM 1180 C C . LEU A 1 150 ? 26.830 2.863 -39.251 1.00 88.88 150 LEU A C 1
ATOM 1182 O O . LEU A 1 150 ? 25.941 2.859 -38.398 1.00 88.88 150 LEU A O 1
ATOM 1186 N N . HIS A 1 151 ? 27.988 2.228 -39.067 1.00 92.38 151 HIS A N 1
ATOM 1187 C CA . HIS A 1 151 ? 28.327 1.506 -37.844 1.00 92.38 151 HIS A CA 1
ATOM 1188 C C . HIS A 1 151 ? 28.378 2.448 -36.639 1.00 92.38 151 HIS A C 1
ATOM 1190 O O . HIS A 1 151 ? 27.795 2.143 -35.599 1.00 92.38 151 HIS A O 1
ATOM 1196 N N . ALA A 1 152 ? 29.011 3.616 -36.778 1.00 95.75 152 ALA A N 1
ATOM 1197 C CA . ALA A 1 152 ? 29.052 4.633 -35.733 1.00 95.75 152 ALA A CA 1
ATOM 1198 C C . ALA A 1 152 ? 27.646 5.144 -35.388 1.00 95.75 152 ALA A C 1
ATOM 1200 O O . ALA A 1 152 ? 27.301 5.204 -34.209 1.00 95.75 152 ALA A O 1
ATOM 1201 N N . LYS A 1 153 ? 26.808 5.436 -36.394 1.00 95.00 153 LYS A N 1
ATOM 1202 C CA . LYS A 1 153 ? 25.402 5.835 -36.204 1.00 95.00 153 LYS A CA 1
ATOM 1203 C C . LYS A 1 153 ? 24.614 4.755 -35.462 1.00 95.00 153 LYS A C 1
ATOM 1205 O O . LYS A 1 153 ? 23.989 5.049 -34.450 1.00 95.00 153 LYS A O 1
ATOM 1210 N N . THR A 1 154 ? 24.706 3.504 -35.908 1.00 92.75 154 THR A N 1
ATOM 1211 C CA . THR A 1 154 ? 24.020 2.360 -35.283 1.00 92.75 154 THR A CA 1
ATOM 1212 C C . THR A 1 154 ? 24.503 2.133 -33.854 1.00 92.75 154 THR A C 1
ATOM 1214 O O . THR A 1 154 ? 23.703 1.893 -32.958 1.00 92.75 154 THR A O 1
ATOM 1217 N N . THR A 1 155 ? 25.809 2.251 -33.614 1.00 97.19 155 THR A N 1
ATOM 1218 C CA . THR A 1 155 ? 26.394 2.113 -32.275 1.00 97.19 155 THR A CA 1
ATOM 1219 C C . THR A 1 155 ? 25.903 3.216 -31.345 1.00 97.19 155 THR A C 1
ATOM 1221 O O . THR A 1 155 ? 25.503 2.923 -30.223 1.00 97.19 155 THR A O 1
ATOM 1224 N N . ARG A 1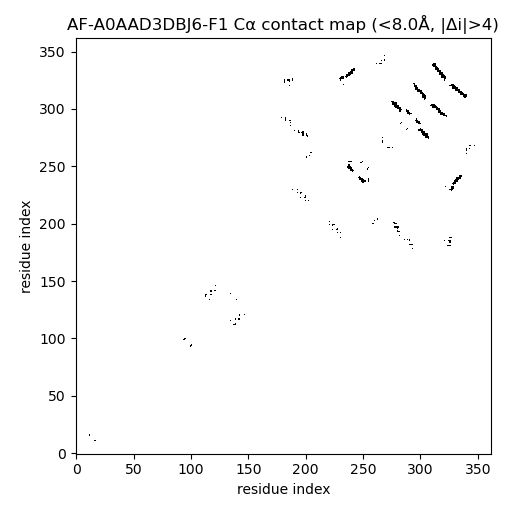 156 ? 25.895 4.475 -31.803 1.00 97.19 156 ARG A N 1
ATOM 1225 C CA . ARG A 1 156 ? 25.346 5.607 -31.040 1.00 97.19 156 ARG A CA 1
ATOM 1226 C C . ARG A 1 156 ? 23.866 5.397 -30.729 1.00 97.19 156 ARG A C 1
ATOM 1228 O O . ARG A 1 156 ? 23.474 5.575 -29.584 1.00 97.19 156 ARG A O 1
ATOM 1235 N N . LEU A 1 157 ? 23.081 4.956 -31.713 1.00 94.06 157 LEU A N 1
ATOM 1236 C CA . LEU A 1 157 ? 21.659 4.672 -31.536 1.00 94.06 157 LEU A CA 1
ATOM 1237 C C . LEU A 1 157 ? 21.422 3.564 -30.502 1.00 94.06 157 LEU A C 1
ATOM 1239 O O . LEU A 1 157 ? 20.651 3.769 -29.576 1.00 94.06 157 LEU A O 1
ATOM 1243 N N . ARG A 1 158 ? 22.138 2.436 -30.597 1.00 96.25 158 ARG A N 1
ATOM 1244 C CA . ARG A 1 158 ? 22.046 1.338 -29.617 1.00 96.25 158 ARG A CA 1
ATOM 1245 C C . ARG A 1 158 ? 22.441 1.777 -28.210 1.00 96.25 158 ARG A C 1
ATOM 1247 O O . ARG A 1 158 ? 21.808 1.376 -27.244 1.00 96.25 158 ARG A O 1
ATOM 1254 N N . LYS A 1 159 ? 23.494 2.593 -28.088 1.00 97.94 159 LYS A N 1
ATOM 1255 C CA . LYS A 1 159 ? 23.915 3.151 -26.795 1.00 97.94 159 LYS A CA 1
ATOM 1256 C C . LYS A 1 159 ? 22.848 4.070 -26.207 1.00 97.94 159 LYS A C 1
ATOM 1258 O O . LYS A 1 159 ? 22.601 3.980 -25.014 1.00 97.94 159 LYS A O 1
ATOM 1263 N N . LYS A 1 160 ? 22.220 4.907 -27.040 1.00 97.12 160 LYS A N 1
ATOM 1264 C CA . LYS A 1 160 ? 21.104 5.766 -26.632 1.00 97.12 160 LYS A CA 1
ATOM 1265 C C . LYS A 1 160 ? 19.911 4.930 -26.158 1.00 97.12 160 LYS A C 1
ATOM 1267 O O . LYS A 1 160 ? 19.480 5.114 -25.036 1.00 97.12 160 LYS A O 1
ATOM 1272 N N . GLN A 1 161 ? 19.466 3.957 -26.953 1.00 95.56 161 GLN A N 1
ATOM 1273 C CA . GLN A 1 161 ? 18.356 3.066 -26.584 1.00 95.56 161 GLN A CA 1
ATOM 1274 C C . GLN A 1 161 ? 18.603 2.360 -25.249 1.00 95.56 161 GLN A C 1
ATOM 1276 O O . GLN A 1 161 ? 17.767 2.421 -24.362 1.00 95.56 161 GLN A O 1
ATOM 1281 N N . ARG A 1 162 ? 19.793 1.776 -25.065 1.00 97.75 162 ARG A N 1
ATOM 1282 C CA . ARG A 1 162 ? 20.159 1.128 -23.800 1.00 97.75 162 ARG A CA 1
ATOM 1283 C C . ARG A 1 162 ? 20.175 2.098 -22.616 1.00 97.75 162 ARG A C 1
ATOM 1285 O O . ARG A 1 162 ? 19.881 1.704 -21.498 1.00 97.75 162 ARG A O 1
ATOM 1292 N N . HIS A 1 163 ? 20.592 3.340 -22.836 1.00 97.88 163 HIS A N 1
ATOM 1293 C CA . HIS A 1 163 ? 20.567 4.363 -21.797 1.00 97.88 163 HIS A CA 1
ATOM 1294 C C . HIS A 1 163 ? 19.128 4.727 -21.411 1.00 97.88 163 HIS A C 1
ATOM 1296 O O . HIS A 1 163 ? 18.824 4.796 -20.226 1.00 97.88 163 HIS A O 1
ATOM 1302 N N . ASP A 1 164 ? 18.246 4.889 -22.396 1.00 95.88 164 ASP A N 1
ATOM 1303 C CA . ASP A 1 164 ? 16.829 5.182 -22.167 1.00 95.88 164 ASP A CA 1
ATOM 1304 C C . ASP A 1 164 ? 16.141 4.016 -21.418 1.00 95.88 164 ASP A C 1
ATOM 1306 O O . ASP A 1 164 ? 15.459 4.245 -20.424 1.00 95.88 164 ASP A O 1
ATOM 1310 N N . GLU A 1 165 ? 16.436 2.762 -21.786 1.00 96.81 165 GLU A N 1
ATOM 1311 C CA . GLU A 1 165 ? 15.985 1.562 -21.055 1.00 96.81 165 GLU A CA 1
ATOM 1312 C C . GLU A 1 165 ? 16.412 1.577 -19.575 1.00 96.81 165 GLU A C 1
ATOM 1314 O O . GLU A 1 165 ? 15.630 1.229 -18.691 1.00 96.81 165 GLU A O 1
ATOM 1319 N N . LEU A 1 166 ? 17.653 1.982 -19.283 1.00 97.81 166 LEU A N 1
ATOM 1320 C CA . LEU A 1 166 ? 18.149 2.063 -17.906 1.00 97.81 166 LEU A CA 1
ATOM 1321 C C . LEU A 1 166 ? 17.425 3.143 -17.094 1.00 97.81 166 LEU A C 1
ATOM 1323 O O . LEU A 1 166 ? 17.135 2.912 -15.922 1.00 97.81 166 LEU A O 1
ATOM 1327 N N . ILE A 1 167 ? 17.099 4.282 -17.713 1.00 98.06 167 ILE A N 1
ATOM 1328 C CA . ILE A 1 167 ? 16.310 5.345 -17.074 1.00 98.06 167 ILE A CA 1
ATOM 1329 C C . ILE A 1 167 ? 14.910 4.837 -16.716 1.00 98.06 167 ILE A C 1
ATOM 1331 O O . ILE A 1 167 ? 14.424 5.092 -15.612 1.00 98.06 167 ILE A O 1
ATOM 1335 N N . ASP A 1 168 ? 14.263 4.101 -17.618 1.00 97.44 168 ASP A N 1
ATOM 1336 C CA . ASP A 1 168 ? 12.924 3.559 -17.374 1.00 97.44 168 ASP A CA 1
ATOM 1337 C C . ASP A 1 168 ? 12.920 2.533 -16.228 1.00 97.44 168 ASP A C 1
ATOM 1339 O O . ASP A 1 168 ? 12.015 2.534 -15.382 1.00 97.44 168 ASP A O 1
ATOM 1343 N N . ILE A 1 169 ? 13.962 1.697 -16.149 1.00 97.38 169 ILE A N 1
ATOM 1344 C CA . ILE A 1 169 ? 14.167 0.753 -15.042 1.00 97.38 169 ILE A CA 1
ATOM 1345 C C . ILE A 1 169 ? 14.360 1.505 -13.720 1.00 97.38 169 ILE A C 1
ATOM 1347 O O . ILE A 1 169 ? 13.697 1.186 -12.732 1.00 97.38 169 ILE A O 1
ATOM 1351 N N . GLU A 1 170 ? 15.224 2.521 -13.693 1.00 98.19 170 GLU A N 1
ATOM 1352 C CA . GLU A 1 170 ? 15.479 3.330 -12.496 1.00 98.19 170 GLU A CA 1
ATOM 1353 C C . GLU A 1 170 ? 14.208 4.040 -12.011 1.00 98.19 170 GLU A C 1
ATOM 1355 O O . GLU A 1 170 ? 13.885 4.020 -10.820 1.00 98.19 170 GLU A O 1
ATOM 1360 N N . LYS A 1 171 ? 13.435 4.623 -12.931 1.00 98.00 171 LYS A N 1
ATOM 1361 C CA . LYS A 1 171 ? 12.155 5.265 -12.616 1.00 98.00 171 LYS A CA 1
ATOM 1362 C C . LYS A 1 171 ? 11.163 4.274 -12.003 1.00 98.00 171 LYS A C 1
ATOM 1364 O O . LYS A 1 171 ? 10.528 4.593 -10.999 1.00 98.00 171 LYS A O 1
ATOM 1369 N N . SER A 1 172 ? 11.053 3.079 -12.580 1.00 96.75 172 SER A N 1
ATOM 1370 C CA . SER A 1 172 ? 10.170 2.019 -12.077 1.00 96.75 172 SER A CA 1
ATOM 1371 C C . SER A 1 172 ? 10.583 1.561 -10.676 1.00 96.75 172 SER A C 1
ATOM 1373 O O . SER A 1 172 ? 9.740 1.450 -9.789 1.00 96.75 172 SER A O 1
ATOM 1375 N N . TYR A 1 173 ? 11.885 1.384 -10.443 1.00 97.88 173 TYR A N 1
ATOM 1376 C CA . TYR A 1 173 ? 12.430 1.041 -9.130 1.00 97.88 173 TYR A CA 1
ATOM 1377 C C . TYR A 1 173 ? 12.139 2.119 -8.074 1.00 97.88 173 TYR A C 1
ATOM 1379 O O . TYR A 1 173 ? 11.673 1.813 -6.978 1.00 97.88 173 TYR A O 1
ATOM 1387 N N . ASN A 1 174 ? 12.334 3.393 -8.418 1.00 97.31 174 ASN A N 1
ATOM 1388 C CA . ASN A 1 174 ? 12.039 4.508 -7.519 1.00 97.31 174 ASN A CA 1
ATOM 1389 C C . ASN A 1 174 ? 10.547 4.601 -7.164 1.00 97.31 174 ASN A C 1
ATOM 1391 O O . ASN A 1 174 ? 10.208 4.966 -6.038 1.00 97.31 174 ASN A O 1
ATOM 1395 N N . ASN A 1 175 ? 9.652 4.265 -8.096 1.00 95.88 175 ASN A N 1
ATOM 1396 C CA . ASN A 1 175 ? 8.218 4.198 -7.814 1.00 95.88 175 ASN A CA 1
ATOM 1397 C C . ASN A 1 175 ? 7.893 3.064 -6.833 1.00 95.88 175 ASN A C 1
ATOM 1399 O O . ASN A 1 175 ? 7.212 3.313 -5.841 1.00 95.88 175 ASN A O 1
ATOM 1403 N N . LEU A 1 176 ? 8.455 1.868 -7.041 1.00 96.69 176 LEU A N 1
ATOM 1404 C CA . LEU A 1 176 ? 8.287 0.735 -6.124 1.00 96.69 176 LEU A CA 1
ATOM 1405 C C . LEU A 1 176 ? 8.770 1.063 -4.704 1.00 96.69 176 LEU A C 1
ATOM 1407 O O . LEU A 1 176 ? 8.092 0.738 -3.732 1.00 96.69 176 LEU A O 1
ATOM 1411 N N . LEU A 1 177 ? 9.905 1.758 -4.568 1.00 96.94 177 LEU A N 1
ATOM 1412 C CA . LEU A 1 177 ? 10.403 2.197 -3.260 1.00 96.94 177 LEU A CA 1
ATOM 1413 C C . LEU A 1 177 ? 9.450 3.179 -2.565 1.00 96.94 177 LEU A C 1
ATOM 1415 O O . LEU A 1 177 ? 9.243 3.082 -1.355 1.00 96.94 177 LEU A O 1
ATOM 1419 N N . LYS A 1 178 ? 8.856 4.118 -3.312 1.00 95.50 178 LYS A N 1
ATOM 1420 C CA . LYS A 1 178 ? 7.864 5.057 -2.765 1.00 95.50 178 LYS A CA 1
ATOM 1421 C C . LYS A 1 178 ? 6.604 4.332 -2.301 1.00 95.50 178 LYS A C 1
ATOM 1423 O O . LYS A 1 178 ? 6.124 4.606 -1.203 1.00 95.50 178 LYS A O 1
ATOM 1428 N N . GLU A 1 179 ? 6.098 3.401 -3.107 1.00 93.56 179 GLU A N 1
ATOM 1429 C CA . GLU A 1 179 ? 4.941 2.575 -2.752 1.00 93.56 179 GLU A CA 1
ATOM 1430 C C . GLU A 1 179 ? 5.216 1.752 -1.491 1.00 93.56 179 GLU A C 1
ATOM 1432 O O . GLU A 1 179 ? 4.418 1.773 -0.556 1.00 93.56 179 GLU A O 1
ATOM 1437 N N . GLN A 1 180 ? 6.380 1.102 -1.408 1.00 94.81 180 GLN A N 1
ATOM 1438 C CA . GLN A 1 180 ? 6.785 0.353 -0.220 1.00 94.81 180 GLN A CA 1
ATOM 1439 C C . GLN A 1 180 ? 6.877 1.252 1.023 1.00 94.81 180 GLN A C 1
ATOM 1441 O O . GLN A 1 180 ? 6.360 0.889 2.080 1.00 94.81 180 GLN A O 1
ATOM 1446 N N . GLY A 1 181 ? 7.477 2.441 0.904 1.00 95.31 181 GLY A N 1
ATOM 1447 C CA . GLY A 1 181 ? 7.558 3.406 2.005 1.00 95.31 181 GLY A CA 1
ATOM 1448 C C . GLY A 1 181 ? 6.183 3.866 2.501 1.00 95.31 181 GLY A C 1
ATOM 1449 O O . GLY A 1 181 ? 5.962 3.989 3.709 1.00 95.31 181 GLY A O 1
ATOM 1450 N N . LEU A 1 182 ? 5.229 4.060 1.588 1.00 95.25 182 LEU A N 1
ATOM 1451 C CA . LEU A 1 182 ? 3.848 4.388 1.936 1.00 95.25 182 LEU A CA 1
ATOM 1452 C C . LEU A 1 182 ? 3.139 3.215 2.631 1.00 95.25 182 LEU A C 1
ATOM 1454 O O . LEU A 1 182 ? 2.439 3.431 3.620 1.00 95.25 182 LEU A O 1
ATOM 1458 N N . LEU A 1 183 ? 3.330 1.980 2.154 1.00 93.31 183 LEU A N 1
ATOM 1459 C CA . LEU A 1 183 ? 2.754 0.781 2.774 1.00 93.31 183 LEU A CA 1
ATOM 1460 C C . LEU A 1 183 ? 3.244 0.591 4.214 1.00 93.31 183 LEU A C 1
ATOM 1462 O O . LEU A 1 183 ? 2.430 0.349 5.103 1.00 93.31 183 LEU A O 1
ATOM 1466 N N . GLU A 1 184 ? 4.544 0.748 4.465 1.00 93.31 184 GLU A N 1
ATOM 1467 C CA . GLU A 1 184 ? 5.101 0.658 5.820 1.00 93.31 184 GLU A CA 1
ATOM 1468 C C . GLU A 1 184 ? 4.582 1.781 6.728 1.00 93.31 184 GLU A C 1
ATOM 1470 O O . GLU A 1 184 ? 4.213 1.542 7.878 1.00 93.31 184 GLU A O 1
ATOM 1475 N N . SER A 1 185 ? 4.442 2.993 6.188 1.00 94.94 185 SER A N 1
ATOM 1476 C CA . SER A 1 185 ? 3.871 4.127 6.926 1.00 94.94 185 SER A CA 1
ATOM 1477 C C . SER A 1 185 ? 2.398 3.887 7.293 1.00 94.94 185 SER A C 1
ATOM 1479 O O . SER A 1 185 ? 1.980 4.175 8.414 1.00 94.94 185 SER A O 1
ATOM 1481 N N . ARG A 1 186 ? 1.611 3.286 6.389 1.00 94.75 186 ARG A N 1
ATOM 1482 C CA . ARG A 1 186 ? 0.225 2.862 6.659 1.00 94.75 186 ARG A CA 1
ATOM 1483 C C . ARG A 1 186 ? 0.161 1.771 7.727 1.00 94.75 186 ARG A C 1
ATOM 1485 O O . ARG A 1 186 ? -0.675 1.862 8.619 1.00 94.75 186 ARG A O 1
ATOM 1492 N N . LYS A 1 187 ? 1.054 0.774 7.702 1.00 92.94 187 LYS A N 1
ATOM 1493 C CA . LYS A 1 187 ? 1.142 -0.237 8.776 1.00 92.94 187 LYS A CA 1
ATOM 1494 C C . LYS A 1 187 ? 1.440 0.404 10.132 1.00 92.94 187 LYS A C 1
ATOM 1496 O O . LYS A 1 187 ? 0.793 0.050 11.115 1.00 92.94 187 LYS A O 1
ATOM 1501 N N . SER A 1 188 ? 2.361 1.369 10.181 1.00 92.25 188 SER A N 1
ATOM 1502 C CA . SER A 1 188 ? 2.655 2.123 11.408 1.00 92.25 188 SER A CA 1
ATOM 1503 C C . SER A 1 188 ? 1.416 2.853 11.931 1.00 92.25 188 SER A C 1
ATOM 1505 O O . SER A 1 188 ? 1.090 2.730 13.109 1.00 92.25 188 SER A O 1
ATOM 1507 N N . ALA A 1 189 ? 0.661 3.520 11.051 1.00 92.88 189 ALA A N 1
ATOM 1508 C CA . ALA A 1 189 ? -0.580 4.202 11.425 1.00 92.88 189 ALA A CA 1
ATOM 1509 C C . ALA A 1 189 ? -1.627 3.246 12.033 1.00 92.88 189 ALA A C 1
ATOM 1511 O O . ALA A 1 189 ? -2.336 3.614 12.966 1.00 92.88 189 ALA A O 1
ATOM 1512 N N . ILE A 1 190 ? -1.696 1.993 11.567 1.00 92.56 190 ILE A N 1
ATOM 1513 C CA . ILE A 1 190 ? -2.593 0.963 12.127 1.00 92.56 190 ILE A CA 1
ATOM 1514 C C . ILE A 1 190 ? -2.166 0.558 13.544 1.00 92.56 190 ILE A C 1
ATOM 1516 O O . ILE A 1 190 ? -3.011 0.368 14.421 1.00 92.56 190 ILE A O 1
ATOM 1520 N N . LEU A 1 191 ? -0.861 0.443 13.794 1.00 90.25 191 LEU A N 1
ATOM 1521 C CA . LEU A 1 191 ? -0.344 0.157 15.134 1.00 90.25 191 LEU A CA 1
ATOM 1522 C C . LEU A 1 191 ? -0.563 1.336 16.090 1.00 90.25 191 LEU A C 1
ATOM 1524 O O . LEU A 1 191 ? -0.955 1.144 17.242 1.00 90.25 191 LEU A O 1
ATOM 1528 N N . GLU A 1 192 ? -0.371 2.565 15.613 1.00 90.69 192 GLU A N 1
ATOM 1529 C CA . GLU A 1 192 ? -0.689 3.778 16.372 1.00 90.69 192 GLU A CA 1
ATOM 1530 C C . GLU A 1 192 ? -2.184 3.872 16.688 1.00 90.69 192 GLU A C 1
ATOM 1532 O O . GLU A 1 192 ? -2.563 4.208 17.819 1.00 90.69 192 GLU A O 1
ATOM 1537 N N . PHE A 1 193 ? -3.033 3.504 15.726 1.00 90.81 193 PHE A N 1
ATOM 1538 C CA . PHE A 1 193 ? -4.467 3.361 15.930 1.00 90.81 193 PHE A CA 1
ATOM 1539 C C . PHE A 1 193 ? -4.764 2.362 17.050 1.00 90.81 193 PHE A C 1
ATOM 1541 O O . PHE A 1 193 ? -5.501 2.710 17.965 1.00 90.81 193 PHE A O 1
ATOM 1548 N N . GLN A 1 194 ? -4.156 1.169 17.058 1.00 90.00 194 GLN A N 1
ATOM 1549 C CA . GLN A 1 194 ? -4.369 0.175 18.119 1.00 90.00 194 GLN A CA 1
ATOM 1550 C C . GLN A 1 194 ? -4.104 0.747 19.518 1.00 90.00 194 GLN A C 1
ATOM 1552 O O . GLN A 1 194 ? -4.908 0.554 20.438 1.00 90.00 194 GLN A O 1
ATOM 1557 N N . MET A 1 195 ? -2.978 1.447 19.690 1.00 87.44 195 MET A N 1
ATOM 1558 C CA . MET A 1 195 ? -2.618 2.055 20.973 1.00 87.44 195 MET A CA 1
ATOM 1559 C C . MET A 1 195 ? -3.627 3.133 21.380 1.00 87.44 195 MET A C 1
ATOM 1561 O O . MET A 1 195 ? -4.115 3.139 22.513 1.00 87.44 195 MET A O 1
ATOM 1565 N N . SER A 1 196 ? -3.963 4.020 20.442 1.00 87.62 196 SER A N 1
ATOM 1566 C CA . SER A 1 196 ? -4.887 5.137 20.664 1.00 87.62 196 SER A CA 1
ATOM 1567 C C . SER A 1 196 ? -6.294 4.633 20.977 1.00 87.62 196 SER A C 1
ATOM 1569 O O . SER A 1 196 ? -6.954 5.129 21.887 1.00 87.62 196 SER A O 1
ATOM 1571 N N . PHE A 1 197 ? -6.724 3.582 2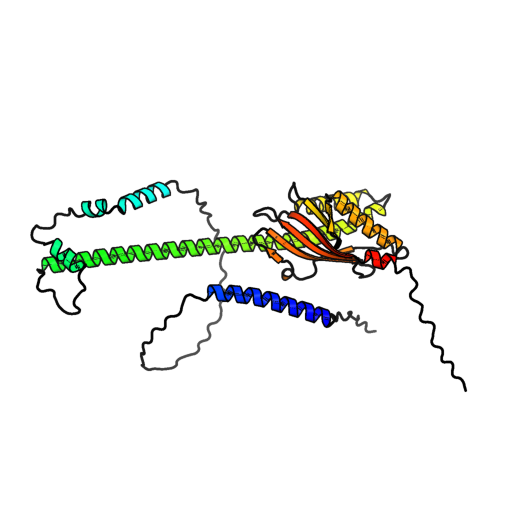0.283 1.00 87.19 197 PHE A N 1
ATOM 1572 C CA . PHE A 1 197 ? -8.017 2.951 20.472 1.00 87.19 197 PHE A CA 1
ATOM 1573 C C . PHE A 1 197 ? -8.110 2.205 21.801 1.00 87.19 197 PHE A C 1
ATOM 1575 O O . PHE A 1 197 ? -9.100 2.338 22.512 1.00 87.19 197 PHE A O 1
ATOM 1582 N N . THR A 1 198 ? -7.057 1.488 22.204 1.00 86.44 198 THR A N 1
ATOM 1583 C CA . THR A 1 198 ? -6.988 0.873 23.540 1.00 86.44 198 THR A CA 1
ATOM 1584 C C . THR A 1 198 ? -7.131 1.923 24.635 1.00 86.44 198 THR A C 1
ATOM 1586 O O . THR A 1 198 ? -7.863 1.723 25.605 1.00 86.44 198 THR A O 1
ATOM 1589 N N . TYR A 1 199 ? -6.456 3.063 24.489 1.00 85.56 199 TYR A N 1
ATOM 1590 C CA . TYR A 1 199 ? -6.608 4.155 25.440 1.00 85.56 199 TYR A CA 1
ATOM 1591 C C . TYR A 1 199 ? -8.040 4.700 25.449 1.00 85.56 199 TYR A C 1
ATOM 1593 O O . TYR A 1 199 ? -8.643 4.806 26.515 1.00 85.56 199 TYR A O 1
ATOM 1601 N N . PHE A 1 200 ? -8.595 4.984 24.268 1.00 83.88 200 PHE A N 1
ATOM 1602 C CA . PHE A 1 200 ? -9.964 5.466 24.093 1.00 83.88 200 PHE A CA 1
ATOM 1603 C C . PHE A 1 200 ? -10.979 4.558 24.800 1.00 83.88 200 PHE A C 1
ATOM 1605 O O . PHE A 1 200 ? -11.786 5.048 25.587 1.00 83.88 200 PHE A O 1
ATOM 1612 N N . LEU A 1 201 ? -10.878 3.234 24.627 1.00 82.38 201 LEU A N 1
ATOM 1613 C CA . LEU A 1 201 ? -11.738 2.261 25.314 1.00 82.38 201 LEU A CA 1
ATOM 1614 C C . LEU A 1 201 ? -11.666 2.370 26.842 1.00 82.38 201 LEU A C 1
ATOM 1616 O O . LEU A 1 201 ? -12.687 2.289 27.521 1.00 82.38 201 LEU A O 1
ATOM 1620 N N . ASN A 1 202 ? -10.467 2.564 27.391 1.00 82.62 202 ASN A N 1
ATOM 1621 C CA . ASN A 1 202 ? -10.270 2.672 28.834 1.00 82.62 202 ASN A CA 1
ATOM 1622 C C . ASN A 1 202 ? -10.703 4.040 29.396 1.00 82.62 202 ASN A C 1
ATOM 1624 O O . ASN A 1 202 ? -11.124 4.108 30.551 1.00 82.62 202 ASN A O 1
ATOM 1628 N N . ALA A 1 203 ? -10.653 5.110 28.598 1.00 81.00 203 ALA A N 1
ATOM 1629 C CA . ALA A 1 203 ? -11.077 6.448 29.009 1.00 81.00 203 ALA A CA 1
ATOM 1630 C C . ALA A 1 203 ? -12.601 6.549 29.232 1.00 81.00 203 ALA A C 1
ATOM 1632 O O . ALA A 1 203 ? -13.031 7.201 30.187 1.00 81.00 203 ALA A O 1
ATOM 1633 N N . PHE A 1 204 ? -13.427 5.854 28.429 1.00 73.19 204 PHE A N 1
ATOM 1634 C CA . PHE A 1 204 ? -14.888 5.820 28.647 1.00 73.19 204 PHE A CA 1
ATOM 1635 C C . PHE A 1 204 ? -15.254 5.338 30.043 1.00 73.19 204 PHE A C 1
ATOM 1637 O O . PHE A 1 204 ? -16.139 5.915 30.672 1.00 73.19 204 PHE A O 1
ATOM 1644 N N . ARG A 1 205 ? -14.540 4.332 30.558 1.00 68.62 205 ARG A N 1
ATOM 1645 C CA . ARG A 1 205 ? -14.770 3.810 31.908 1.00 68.62 205 ARG A CA 1
ATOM 1646 C C . ARG A 1 205 ? -14.585 4.897 32.963 1.00 68.62 205 ARG A C 1
ATOM 1648 O O . ARG A 1 205 ? -15.431 5.051 33.838 1.00 68.62 205 ARG A O 1
ATOM 1655 N N . GLN A 1 206 ? -13.464 5.615 32.912 1.00 71.38 206 GLN A N 1
ATOM 1656 C CA . GLN A 1 206 ? -13.113 6.581 33.955 1.00 71.38 206 GLN A CA 1
ATOM 1657 C C . GLN A 1 206 ? -14.149 7.703 34.053 1.00 71.38 206 GLN A C 1
ATOM 1659 O O . GLN A 1 206 ? -14.469 8.139 35.155 1.00 71.38 206 GLN A O 1
ATOM 1664 N N . SER A 1 207 ? -14.741 8.093 32.917 1.00 70.31 207 SER A N 1
ATOM 1665 C CA . SER A 1 207 ? -15.796 9.110 32.879 1.00 70.31 207 SER A CA 1
ATOM 1666 C C . SER A 1 207 ? -17.065 8.737 33.660 1.00 70.31 207 SER A C 1
ATOM 1668 O O . SER A 1 207 ? -17.802 9.630 34.067 1.00 70.31 207 SER A O 1
ATOM 1670 N N . GLU A 1 208 ? -17.311 7.447 33.911 1.00 68.62 208 GLU A N 1
ATOM 1671 C CA . GLU A 1 208 ? -18.468 6.977 34.684 1.00 68.62 208 GLU A CA 1
ATOM 1672 C C . GLU A 1 208 ? -18.183 6.838 36.190 1.00 68.62 208 GLU A C 1
ATOM 1674 O O . GLU A 1 208 ? -19.124 6.707 36.971 1.00 68.62 208 GLU A O 1
ATOM 1679 N N . GLN A 1 209 ? -16.911 6.829 36.616 1.00 67.25 209 GLN A N 1
ATOM 1680 C CA . GLN A 1 209 ? -16.526 6.496 37.997 1.00 67.25 209 GLN A CA 1
ATOM 1681 C C . GLN A 1 209 ? -16.215 7.708 38.888 1.00 67.25 209 GLN A C 1
ATOM 1683 O O . GLN A 1 209 ? -16.270 7.567 40.108 1.00 67.25 209 GLN A O 1
ATOM 1688 N N . THR A 1 210 ? -15.894 8.883 38.340 1.00 59.50 210 THR A N 1
ATOM 1689 C CA . THR A 1 210 ? -15.397 10.012 39.145 1.00 59.50 210 THR A CA 1
ATOM 1690 C C . THR A 1 210 ? -16.294 11.248 39.037 1.00 59.50 210 THR A C 1
ATOM 1692 O O . THR A 1 210 ? -16.310 11.944 38.025 1.00 59.50 210 THR A O 1
ATOM 1695 N N . SER A 1 211 ? -17.032 11.556 40.111 1.00 67.44 211 SER A N 1
ATOM 1696 C CA . SER A 1 211 ? -17.783 12.815 40.236 1.00 67.44 211 SER A CA 1
ATOM 1697 C C . SER A 1 211 ? -16.885 14.016 40.559 1.00 67.44 211 SER A C 1
ATOM 1699 O O . SER A 1 211 ? -17.204 15.120 40.132 1.00 67.44 211 SER A O 1
ATOM 1701 N N . ASP A 1 212 ? -15.738 13.820 41.233 1.00 64.62 212 ASP A N 1
ATOM 1702 C CA . ASP A 1 212 ? -15.048 14.936 41.914 1.00 64.62 212 ASP A CA 1
ATOM 1703 C C . ASP A 1 212 ? -13.546 15.133 41.591 1.00 64.62 212 ASP A C 1
ATOM 1705 O O . ASP A 1 212 ? -12.957 16.122 42.022 1.00 64.62 212 ASP A O 1
ATOM 1709 N N . SER A 1 213 ? -12.898 14.284 40.776 1.00 61.22 213 SER A N 1
ATOM 1710 C CA . SER A 1 213 ? -11.459 14.413 40.417 1.00 61.22 213 SER A CA 1
ATOM 1711 C C . SER A 1 213 ? -11.193 14.818 38.952 1.00 61.22 213 SER A C 1
ATOM 1713 O O . SER A 1 213 ? -10.199 14.425 38.342 1.00 61.22 213 SER A O 1
ATOM 1715 N N . VAL A 1 214 ? -12.100 15.600 38.363 1.00 60.84 214 VAL A N 1
ATOM 1716 C CA . VAL A 1 214 ? -12.353 15.658 36.908 1.00 60.84 214 VAL A CA 1
ATOM 1717 C C . VAL A 1 214 ? -11.372 16.527 36.087 1.00 60.84 214 VAL A C 1
ATOM 1719 O O . VAL A 1 214 ? -11.304 16.395 34.863 1.00 60.84 214 VAL A O 1
ATOM 1722 N N . SER A 1 215 ? -10.587 17.423 36.694 1.00 72.06 215 SER A N 1
ATOM 1723 C CA . SER A 1 215 ? -9.850 18.446 35.923 1.00 72.06 215 SER A CA 1
ATOM 1724 C C . SER A 1 215 ? -8.623 17.917 35.166 1.00 72.06 215 SER A C 1
ATOM 1726 O O . SER A 1 215 ? -8.451 18.229 33.987 1.00 72.06 215 SER A O 1
ATOM 1728 N N . ASN A 1 216 ? -7.784 17.091 35.796 1.00 73.56 216 ASN A N 1
ATOM 1729 C CA . ASN A 1 216 ? -6.536 16.620 35.178 1.00 73.56 216 ASN A CA 1
ATOM 1730 C C . ASN A 1 216 ? -6.758 15.514 34.133 1.00 73.56 216 ASN A C 1
ATOM 1732 O O . ASN A 1 216 ? -6.016 15.424 33.152 1.00 73.56 216 ASN A O 1
ATOM 1736 N N . GLU A 1 217 ? -7.789 14.690 34.312 1.00 72.50 217 GLU A N 1
ATOM 1737 C CA . GLU A 1 217 ? -8.092 13.565 33.421 1.00 72.50 217 GLU A CA 1
ATOM 1738 C C . GLU A 1 217 ? -8.724 14.039 32.105 1.00 72.50 217 GLU A C 1
ATOM 1740 O O . GLU A 1 217 ? -8.366 13.552 31.032 1.00 72.50 217 GLU A O 1
ATOM 1745 N N . ARG A 1 218 ? -9.542 15.104 32.150 1.00 73.88 218 ARG A N 1
ATOM 1746 C CA . ARG A 1 218 ? -10.072 15.766 30.944 1.00 73.88 218 ARG A CA 1
ATOM 1747 C C . ARG A 1 218 ? -8.973 16.251 30.003 1.00 73.88 218 ARG A C 1
ATOM 1749 O O . ARG A 1 218 ? -9.093 16.084 28.793 1.00 73.88 218 ARG A O 1
ATOM 1756 N N . THR A 1 219 ? -7.895 16.823 30.539 1.00 78.75 219 THR A N 1
ATOM 1757 C CA . THR A 1 219 ? -6.788 17.336 29.718 1.00 78.75 219 THR A CA 1
ATOM 1758 C C . THR A 1 219 ? -6.042 16.206 29.004 1.00 78.75 219 THR A C 1
ATOM 1760 O O . THR A 1 219 ? -5.708 16.343 27.828 1.00 78.75 219 THR A O 1
ATOM 1763 N N . ARG A 1 220 ? -5.822 15.065 29.677 1.00 76.44 220 ARG A N 1
ATOM 1764 C CA . ARG A 1 220 ? -5.209 13.878 29.052 1.00 76.44 220 ARG A CA 1
ATOM 1765 C C . ARG A 1 220 ? -6.109 13.259 27.987 1.00 76.44 220 ARG A C 1
ATOM 1767 O O . ARG A 1 220 ? -5.620 12.974 26.896 1.00 76.44 220 ARG A O 1
ATOM 1774 N N . ASN A 1 221 ? -7.404 13.129 28.269 1.00 76.62 221 ASN A N 1
ATOM 1775 C CA . ASN A 1 221 ? -8.368 12.585 27.314 1.00 76.62 221 ASN A CA 1
ATOM 1776 C C . ASN A 1 221 ? -8.441 13.444 26.050 1.00 76.62 221 ASN A C 1
ATOM 1778 O O . ASN A 1 221 ? -8.328 12.908 24.954 1.00 76.62 221 ASN A O 1
ATOM 1782 N N . LYS A 1 222 ? -8.476 14.775 26.191 1.00 82.44 222 LYS A N 1
ATOM 1783 C CA . LYS A 1 222 ? -8.492 15.698 25.048 1.00 82.44 222 LYS A CA 1
ATOM 1784 C C . LYS A 1 222 ? -7.246 15.580 24.161 1.00 82.44 222 LYS A C 1
ATOM 1786 O O . LYS A 1 222 ? -7.341 15.652 22.940 1.00 82.44 222 LYS A O 1
ATOM 1791 N N . ALA A 1 223 ? -6.068 15.388 24.758 1.00 81.88 223 ALA A N 1
ATOM 1792 C CA . ALA A 1 223 ? -4.834 15.203 23.992 1.00 81.88 223 ALA A CA 1
ATOM 1793 C C . ALA A 1 223 ? -4.845 13.901 23.173 1.00 81.88 223 ALA A C 1
ATOM 1795 O O . ALA A 1 223 ? -4.232 13.834 22.108 1.00 81.88 223 ALA A O 1
ATOM 1796 N N . ILE A 1 224 ? -5.527 12.867 23.664 1.00 75.50 224 ILE A N 1
ATOM 1797 C CA . ILE A 1 224 ? -5.574 11.558 23.010 1.00 75.50 224 ILE A CA 1
ATOM 1798 C C . ILE A 1 224 ? -6.722 11.474 22.008 1.00 75.50 224 ILE A C 1
ATOM 1800 O O . ILE A 1 224 ? -6.525 10.898 20.943 1.00 75.50 224 ILE A O 1
ATOM 1804 N N . GLU A 1 225 ? -7.850 12.133 22.272 1.00 78.38 225 GLU A N 1
ATOM 1805 C CA . GLU A 1 225 ? -8.876 12.404 21.260 1.00 78.38 225 GLU A CA 1
ATOM 1806 C C . GLU A 1 225 ? -8.261 13.120 20.055 1.00 78.38 225 GLU A C 1
ATOM 1808 O O . GLU A 1 225 ? -8.409 12.640 18.939 1.00 78.38 225 GLU A O 1
ATOM 1813 N N . GLY A 1 226 ? -7.441 14.155 20.278 1.00 83.75 226 GLY A N 1
ATOM 1814 C CA . GLY A 1 226 ? -6.742 14.840 19.187 1.00 83.75 226 GLY A CA 1
ATOM 1815 C C . GLY A 1 226 ? -5.800 13.933 18.385 1.00 83.75 226 GLY A C 1
ATOM 1816 O O . GLY A 1 226 ? -5.728 14.044 17.163 1.00 83.75 226 GLY A O 1
ATOM 1817 N N . LYS A 1 227 ? -5.100 12.994 19.041 1.00 83.62 227 LYS A N 1
ATOM 1818 C CA . LYS A 1 227 ? -4.264 12.001 18.341 1.00 83.62 227 LYS A CA 1
ATOM 1819 C C . LYS A 1 227 ? -5.103 11.008 17.548 1.00 83.62 227 LYS A C 1
ATOM 1821 O O . LYS A 1 227 ? -4.771 10.720 16.404 1.00 83.62 227 LYS A O 1
ATOM 1826 N N . TYR A 1 228 ? -6.179 10.505 18.144 1.00 82.00 228 TYR A N 1
ATOM 1827 C CA . TYR A 1 228 ? -7.095 9.587 17.484 1.00 82.00 228 TYR A CA 1
ATOM 1828 C C . TYR A 1 228 ? -7.715 10.244 16.249 1.00 82.00 228 TYR A C 1
ATOM 1830 O O . TYR A 1 228 ? -7.622 9.686 15.164 1.00 82.00 228 TYR A O 1
ATOM 1838 N N . GLU A 1 229 ? -8.252 11.455 16.386 1.00 85.88 229 GLU A N 1
ATOM 1839 C CA . GLU A 1 229 ? -8.837 12.231 15.289 1.00 85.88 229 GLU A CA 1
ATOM 1840 C C . GLU A 1 229 ? -7.817 12.539 14.187 1.00 85.88 229 GLU A C 1
ATOM 1842 O O . GLU A 1 229 ? -8.159 12.457 13.014 1.00 85.88 229 GLU A O 1
ATOM 1847 N N . SER A 1 230 ? -6.548 12.792 14.535 1.00 90.62 230 SER A N 1
ATOM 1848 C CA . SER A 1 230 ? -5.492 13.047 13.542 1.00 90.62 230 SER A CA 1
ATOM 1849 C C . SER A 1 230 ? -5.168 11.854 12.635 1.00 90.62 230 SER A C 1
ATOM 1851 O O . SER A 1 230 ? -4.607 12.038 11.554 1.00 90.62 230 SER A O 1
ATOM 1853 N N . LEU A 1 231 ? -5.526 10.632 13.050 1.00 91.06 231 LEU A N 1
ATOM 1854 C CA . LEU A 1 231 ? -5.361 9.434 12.224 1.00 91.06 231 LEU A CA 1
ATOM 1855 C C . LEU A 1 231 ? -6.439 9.331 11.141 1.00 91.06 231 LEU A C 1
ATOM 1857 O O . LEU A 1 231 ? -6.244 8.604 10.169 1.00 91.06 231 LEU A O 1
ATOM 1861 N N . PH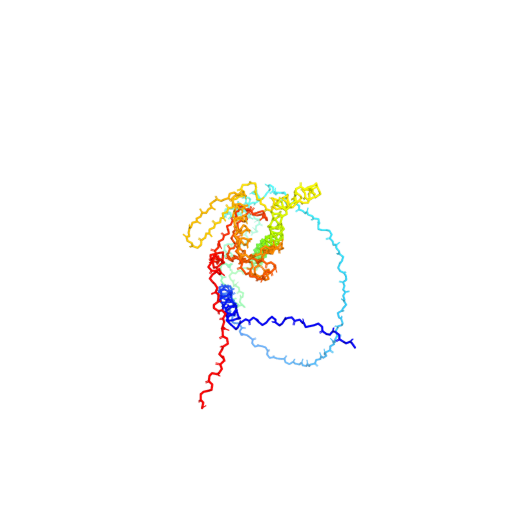E A 1 232 ? -7.556 10.043 11.284 1.00 92.25 232 PHE A N 1
ATOM 1862 C CA . PHE A 1 232 ? -8.673 10.009 10.349 1.00 92.25 232 PHE A CA 1
ATOM 1863 C C . PHE A 1 232 ? -8.660 11.227 9.421 1.00 92.25 232 PHE A C 1
ATOM 1865 O O . PHE A 1 232 ? -8.260 12.326 9.794 1.00 92.25 232 PHE A O 1
ATOM 1872 N N . GLY A 1 233 ? -9.096 11.028 8.177 1.00 90.94 233 GLY A N 1
ATOM 1873 C CA . GLY A 1 233 ? -9.415 12.139 7.285 1.00 90.94 233 GLY A CA 1
ATOM 1874 C C . GLY A 1 233 ? -10.647 12.908 7.774 1.00 90.94 233 GLY A 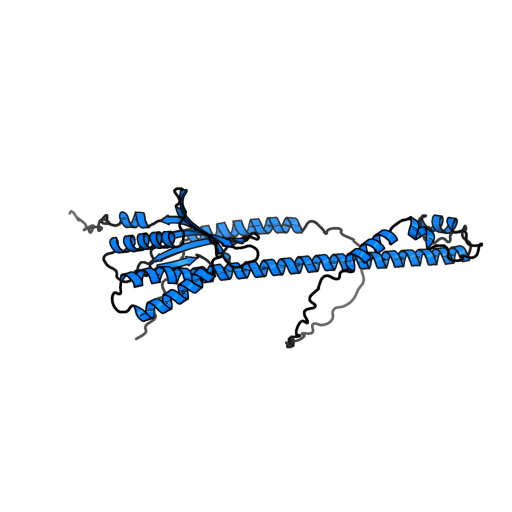C 1
ATOM 1875 O O . GLY A 1 233 ? -11.475 12.362 8.500 1.00 90.94 233 GLY A O 1
ATOM 1876 N N . ASN A 1 234 ? -10.799 14.159 7.333 1.00 88.69 234 ASN A N 1
ATOM 1877 C CA . ASN A 1 234 ? -11.918 15.026 7.737 1.00 88.69 234 ASN A CA 1
ATOM 1878 C C . ASN A 1 234 ? -13.300 14.396 7.483 1.00 88.69 234 ASN A C 1
ATOM 1880 O O . ASN A 1 234 ? -14.215 14.586 8.277 1.00 88.69 234 ASN A O 1
ATOM 1884 N N . ASP A 1 235 ? -13.421 13.617 6.407 1.00 90.00 235 ASP A N 1
ATOM 1885 C CA . ASP A 1 235 ? -14.664 12.963 5.985 1.00 90.00 235 ASP A CA 1
ATOM 1886 C C . ASP A 1 235 ? -14.667 11.462 6.300 1.00 90.00 235 ASP A C 1
ATOM 1888 O O . ASP A 1 235 ? -15.316 10.667 5.614 1.00 90.00 235 ASP A O 1
ATOM 1892 N N . ALA A 1 236 ? -13.889 11.041 7.301 1.00 91.06 236 ALA A N 1
ATOM 1893 C CA . ALA A 1 236 ? -13.754 9.628 7.579 1.00 91.06 236 ALA A CA 1
ATOM 1894 C C . ALA A 1 236 ? -15.073 9.007 8.046 1.00 91.06 236 ALA A C 1
ATOM 1896 O O . ALA A 1 236 ? -15.745 9.506 8.951 1.00 91.06 236 ALA A O 1
ATOM 1897 N N . SER A 1 237 ? -15.415 7.866 7.456 1.00 92.56 237 SER A N 1
ATOM 1898 C CA . SER A 1 237 ? -16.597 7.102 7.845 1.00 92.56 237 SER A CA 1
ATOM 1899 C C . SER A 1 237 ? -16.218 5.929 8.743 1.00 92.56 237 SER A C 1
ATOM 1901 O O . SER A 1 237 ? -15.191 5.278 8.559 1.00 92.56 237 SER A O 1
ATOM 1903 N N . ILE A 1 238 ? -17.050 5.666 9.749 1.00 92.38 238 ILE A N 1
ATOM 1904 C CA . ILE A 1 238 ? -16.882 4.539 10.662 1.00 92.38 238 ILE A CA 1
ATOM 1905 C C . ILE A 1 238 ? -18.140 3.670 10.573 1.00 92.38 238 ILE A C 1
ATOM 1907 O O . ILE A 1 238 ? -19.267 4.168 10.515 1.00 92.38 238 ILE A O 1
ATOM 1911 N N . SER A 1 239 ? -17.972 2.354 10.536 1.00 90.12 239 SER A N 1
ATOM 1912 C CA . SER A 1 239 ? -19.094 1.425 10.588 1.00 90.12 239 SER A CA 1
ATOM 1913 C C . SER A 1 239 ? -18.760 0.175 11.392 1.00 90.12 239 SER A C 1
ATOM 1915 O O . SER A 1 239 ? -17.608 -0.257 11.488 1.00 90.12 239 SER A O 1
ATOM 1917 N N . ILE A 1 240 ? -19.798 -0.409 11.987 1.00 88.94 240 ILE A N 1
ATOM 1918 C CA . ILE A 1 240 ? -19.715 -1.678 12.702 1.00 88.94 240 ILE A CA 1
ATOM 1919 C C . ILE A 1 240 ? -20.688 -2.640 12.032 1.00 88.94 240 ILE A C 1
ATOM 1921 O O . ILE A 1 240 ? -21.885 -2.364 11.913 1.00 88.94 240 ILE A O 1
ATOM 1925 N N . THR A 1 241 ? -20.165 -3.779 11.590 1.00 86.75 241 THR A N 1
ATOM 1926 C CA . THR A 1 241 ? -20.937 -4.837 10.939 1.00 86.75 241 THR A CA 1
ATOM 1927 C C . THR A 1 241 ? -20.866 -6.096 11.789 1.00 86.75 241 THR A C 1
ATOM 1929 O O . THR A 1 241 ? -19.782 -6.584 12.097 1.00 86.75 241 THR A O 1
ATOM 1932 N N . ASN A 1 242 ? -22.019 -6.633 12.177 1.00 82.75 242 ASN A N 1
ATOM 1933 C CA . ASN A 1 242 ? -22.096 -7.922 12.866 1.00 82.75 242 ASN A CA 1
ATOM 1934 C C . ASN A 1 242 ? -22.278 -9.068 11.849 1.00 82.75 242 ASN A C 1
ATOM 1936 O O . ASN A 1 242 ? -22.769 -8.825 10.747 1.00 82.75 242 ASN A O 1
ATOM 1940 N N . VAL A 1 243 ? -21.957 -10.316 12.219 1.00 71.31 243 VAL A N 1
ATOM 1941 C CA . VAL A 1 243 ? -22.074 -11.511 11.344 1.00 71.31 243 VAL A CA 1
ATOM 1942 C C . VAL A 1 243 ? -23.473 -11.665 10.731 1.00 71.31 243 VAL A C 1
ATOM 1944 O O . VAL A 1 243 ? -23.613 -12.171 9.624 1.00 71.31 243 VAL A O 1
ATOM 1947 N N . GLY A 1 244 ? -24.515 -11.159 11.398 1.00 70.75 244 GLY A N 1
ATOM 1948 C CA . GLY A 1 244 ? -25.888 -11.132 10.877 1.00 70.75 244 GLY A CA 1
ATOM 1949 C C . GLY A 1 244 ? -26.159 -10.102 9.769 1.00 70.75 244 GLY A C 1
ATOM 1950 O O . GLY A 1 244 ? -27.316 -9.894 9.423 1.00 70.75 244 GLY A O 1
ATOM 1951 N N . GLY A 1 245 ? -25.142 -9.401 9.257 1.00 66.50 245 GLY A N 1
ATOM 1952 C CA . GLY A 1 245 ? -25.279 -8.424 8.170 1.00 66.50 245 GLY A CA 1
ATOM 1953 C C . GLY A 1 245 ? -25.918 -7.091 8.573 1.00 66.50 245 GLY A C 1
ATOM 1954 O O . GLY A 1 245 ? -26.048 -6.199 7.735 1.00 66.50 245 GLY A O 1
ATOM 1955 N N . VAL A 1 246 ? -26.282 -6.917 9.848 1.00 71.56 246 VAL A N 1
ATOM 1956 C CA . VAL A 1 246 ? -26.771 -5.638 10.373 1.00 71.56 246 VAL A CA 1
ATOM 1957 C C . VAL A 1 246 ? -25.603 -4.656 10.382 1.00 71.56 246 VAL A C 1
ATOM 1959 O O . VAL A 1 246 ? -24.700 -4.742 11.219 1.00 71.56 246 VAL A O 1
ATOM 1962 N N . LYS A 1 247 ? -25.608 -3.754 9.398 1.00 69.44 247 LYS A N 1
ATOM 1963 C CA . LYS A 1 247 ? -24.665 -2.644 9.299 1.00 69.44 247 LYS A CA 1
ATOM 1964 C C . LYS A 1 247 ? -25.204 -1.476 10.104 1.00 69.44 247 LYS A C 1
ATOM 1966 O O . LYS A 1 247 ? -26.132 -0.800 9.667 1.00 69.44 247 LYS A O 1
ATOM 1971 N N . ASN A 1 248 ? -24.572 -1.194 11.232 1.00 72.44 248 ASN A N 1
ATOM 1972 C CA . ASN A 1 248 ? -24.796 0.060 11.931 1.00 72.44 248 ASN A CA 1
ATOM 1973 C C . ASN A 1 248 ? -23.777 1.056 11.380 1.00 72.44 248 ASN A C 1
ATOM 1975 O O . ASN A 1 248 ? -22.591 0.992 11.706 1.00 72.44 248 ASN A O 1
ATOM 1979 N N . HIS A 1 249 ? -24.227 1.936 10.482 1.00 68.25 249 HIS A N 1
ATOM 1980 C CA . HIS A 1 249 ? -23.428 3.104 10.122 1.00 68.25 249 HIS A CA 1
ATOM 1981 C C . HIS A 1 249 ? -23.392 3.993 11.351 1.00 68.25 249 HIS A C 1
ATOM 1983 O O . HIS A 1 249 ? -24.415 4.524 11.784 1.00 68.25 249 HIS A O 1
ATOM 1989 N N . CYS A 1 250 ? -22.221 4.090 11.955 1.00 67.25 250 CYS A N 1
ATOM 1990 C CA . CYS A 1 250 ? -22.036 4.843 13.168 1.00 67.25 250 CYS A CA 1
ATOM 1991 C C . CYS A 1 250 ? -20.905 5.827 12.941 1.00 67.25 250 CYS A C 1
ATOM 1993 O O . CYS A 1 250 ? -19.748 5.434 12.859 1.00 67.25 250 CYS A O 1
ATOM 1995 N N . GLY A 1 251 ? -21.215 7.123 12.950 1.00 75.50 251 GLY A N 1
ATOM 1996 C CA . GLY A 1 251 ? -20.178 8.104 13.256 1.00 75.50 251 GLY A CA 1
ATOM 1997 C C . GLY A 1 251 ? -19.514 7.786 14.606 1.00 75.50 251 GLY A C 1
ATOM 1998 O O . GLY A 1 251 ? -19.904 6.849 15.315 1.00 75.50 251 GLY A O 1
ATOM 1999 N N . SER A 1 252 ? -18.549 8.605 15.013 1.00 72.94 252 SER A N 1
ATOM 2000 C CA . SER A 1 252 ? -17.855 8.455 16.303 1.00 72.94 252 SER A CA 1
ATOM 2001 C C . SER A 1 252 ? -18.811 8.177 17.476 1.00 72.94 252 SER A C 1
ATOM 2003 O O . SER A 1 252 ? -18.549 7.294 18.286 1.00 72.94 252 SER A O 1
ATOM 2005 N N . GLN A 1 253 ? -19.978 8.827 17.517 1.00 74.19 253 GLN A N 1
ATOM 2006 C CA . GLN A 1 253 ? -21.006 8.616 18.543 1.00 74.19 253 GLN A CA 1
ATOM 2007 C C . GLN A 1 253 ? -21.567 7.187 18.609 1.00 74.19 253 GLN A C 1
ATOM 2009 O O . GLN A 1 253 ? -21.776 6.663 19.702 1.00 74.19 253 GLN A O 1
ATOM 2014 N N . GLY A 1 254 ? -21.819 6.528 17.476 1.00 76.81 254 GLY A N 1
ATOM 2015 C CA . GLY A 1 254 ? -22.364 5.167 17.505 1.00 76.81 254 GLY A CA 1
ATOM 2016 C C . GLY A 1 254 ? -21.300 4.127 17.868 1.00 76.81 254 GLY A C 1
ATOM 2017 O O . GLY A 1 254 ? -21.613 3.136 18.523 1.00 76.81 254 GLY A O 1
ATOM 2018 N N . LEU A 1 255 ? -20.029 4.399 17.551 1.00 80.44 255 LEU A N 1
ATOM 2019 C CA . LEU A 1 255 ? -18.901 3.618 18.055 1.00 80.44 255 LEU A CA 1
ATOM 2020 C C . LEU A 1 255 ? -18.808 3.712 19.585 1.00 80.44 255 LEU A C 1
ATOM 2022 O O . LEU A 1 255 ? -18.647 2.699 20.263 1.00 80.44 255 LEU A O 1
ATOM 2026 N N . GLN A 1 256 ? -18.985 4.914 20.140 1.00 79.56 256 GLN A N 1
ATOM 2027 C CA . GLN A 1 256 ? -19.054 5.108 21.591 1.00 79.56 256 GLN A CA 1
ATOM 2028 C C . GLN A 1 256 ? -20.234 4.357 22.214 1.00 79.56 256 GLN A C 1
ATOM 2030 O O . GLN A 1 256 ? -20.057 3.691 23.231 1.00 79.56 256 GLN A O 1
ATOM 2035 N N . ALA A 1 257 ? -21.425 4.439 21.610 1.00 80.44 25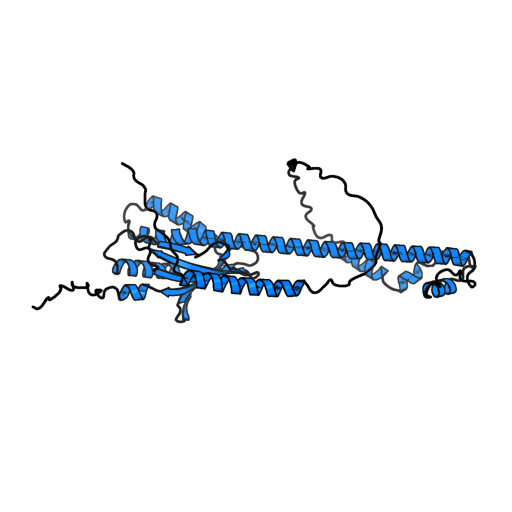7 ALA A N 1
ATOM 2036 C CA . ALA A 1 257 ? -22.608 3.722 22.085 1.00 80.44 257 ALA A CA 1
ATOM 2037 C C . ALA A 1 257 ? -22.370 2.205 22.126 1.00 80.44 257 ALA A C 1
ATOM 2039 O O . ALA A 1 257 ? -22.616 1.574 23.150 1.00 80.44 257 ALA A O 1
ATOM 2040 N N . PHE A 1 258 ? -21.776 1.643 21.070 1.00 82.94 258 PHE A N 1
ATOM 2041 C CA . PHE A 1 258 ? -21.405 0.231 21.019 1.00 82.94 258 PHE A CA 1
ATOM 2042 C C . PHE A 1 258 ? -20.482 -0.179 22.178 1.00 82.94 258 PHE A C 1
ATOM 2044 O O . PHE A 1 258 ? -20.722 -1.192 22.833 1.00 82.94 258 PHE A O 1
ATOM 2051 N N . PHE A 1 259 ? -19.451 0.610 22.491 1.00 81.06 259 PHE A N 1
ATOM 2052 C CA . PHE A 1 259 ? -18.554 0.286 23.607 1.00 81.06 259 PHE A CA 1
ATOM 2053 C C . PHE A 1 259 ? -19.174 0.495 24.984 1.00 81.06 259 PHE A C 1
ATOM 2055 O O . PHE A 1 259 ? -18.871 -0.269 25.907 1.00 81.06 259 PHE A O 1
ATOM 2062 N N . LYS A 1 260 ? -20.067 1.478 25.128 1.00 81.50 260 LYS A N 1
ATOM 2063 C CA . LYS A 1 260 ? -20.882 1.625 26.338 1.00 81.50 260 LYS A CA 1
ATOM 2064 C C . LYS A 1 260 ? -21.744 0.387 26.559 1.00 81.50 260 LYS A C 1
ATOM 2066 O O . LYS A 1 260 ? -21.761 -0.136 27.670 1.00 81.50 260 LYS A O 1
ATOM 2071 N N . ASP A 1 261 ? -22.363 -0.139 25.506 1.00 81.81 261 ASP A N 1
ATOM 2072 C CA . ASP A 1 261 ? -23.173 -1.356 25.583 1.00 81.81 261 ASP A CA 1
ATOM 2073 C C . ASP A 1 261 ? -22.334 -2.581 25.972 1.00 81.81 261 ASP A C 1
ATOM 2075 O O . ASP A 1 261 ? -22.736 -3.344 26.854 1.00 81.81 261 ASP A O 1
ATOM 2079 N N . ILE A 1 262 ? -21.135 -2.742 25.393 1.00 76.00 262 ILE A N 1
ATOM 2080 C CA . ILE A 1 262 ? -20.186 -3.798 25.795 1.00 76.00 262 ILE A CA 1
ATOM 2081 C C . ILE A 1 262 ? -19.850 -3.683 27.284 1.00 76.00 262 ILE A C 1
ATOM 2083 O O . ILE A 1 262 ? -19.925 -4.667 28.025 1.00 76.00 262 ILE A O 1
ATOM 2087 N N . THR A 1 263 ? -19.477 -2.481 27.723 1.00 74.62 263 THR A N 1
ATOM 2088 C CA . THR A 1 263 ? -18.996 -2.234 29.086 1.00 74.62 263 THR A CA 1
ATOM 2089 C C . THR A 1 263 ? -20.102 -2.454 30.112 1.00 74.62 263 THR A C 1
ATOM 2091 O O . THR A 1 263 ? -19.890 -3.160 31.101 1.00 74.62 263 THR A O 1
ATOM 2094 N N . LYS A 1 264 ? -21.299 -1.920 29.844 1.00 79.81 264 LYS A N 1
ATOM 2095 C CA . LYS A 1 264 ? -22.493 -2.109 30.672 1.00 79.81 264 LYS A CA 1
ATOM 2096 C C . LYS A 1 264 ? -22.829 -3.591 30.821 1.00 79.81 264 LYS A C 1
ATOM 2098 O O . LYS A 1 264 ? -22.990 -4.078 31.935 1.00 79.81 264 LYS A O 1
ATOM 2103 N N . HIS A 1 265 ? -22.843 -4.335 29.715 1.00 73.25 265 HIS A N 1
ATOM 2104 C CA . HIS A 1 265 ? -23.135 -5.766 29.751 1.00 73.25 265 HIS A CA 1
ATOM 2105 C C . HIS A 1 265 ? -22.111 -6.583 30.543 1.00 73.25 265 HIS A C 1
ATOM 2107 O O . HIS A 1 265 ? -22.487 -7.499 31.280 1.00 73.25 265 HIS A O 1
ATOM 2113 N N . HIS A 1 266 ? -20.822 -6.269 30.416 1.00 69.62 266 HIS A N 1
ATOM 2114 C CA . HIS A 1 266 ? -19.792 -6.986 31.161 1.00 69.62 266 HIS A CA 1
ATOM 2115 C C . HIS A 1 266 ? -19.856 -6.694 32.672 1.00 69.62 266 HIS A C 1
ATOM 2117 O O . HIS A 1 266 ? -19.608 -7.593 33.481 1.00 69.62 266 HIS A O 1
ATOM 2123 N N . ARG A 1 267 ? -20.232 -5.466 33.055 1.00 72.12 267 ARG A N 1
ATOM 2124 C CA . ARG A 1 267 ? -20.450 -5.066 34.453 1.00 72.12 267 ARG A CA 1
ATOM 2125 C C . ARG A 1 267 ? -21.621 -5.815 35.092 1.00 72.12 267 ARG A C 1
ATOM 2127 O O . ARG A 1 267 ? -21.488 -6.296 36.211 1.00 72.12 267 ARG A O 1
ATOM 2134 N N . ASP A 1 268 ? -22.731 -5.966 34.371 1.00 74.56 268 ASP A N 1
ATOM 2135 C CA . ASP A 1 268 ? -23.938 -6.629 34.885 1.00 74.56 268 ASP A CA 1
ATOM 2136 C C . ASP A 1 268 ? -23.757 -8.148 35.097 1.00 74.56 268 ASP A C 1
ATOM 2138 O O . ASP A 1 268 ? -24.529 -8.779 35.823 1.00 74.56 268 ASP A O 1
ATOM 2142 N N . THR A 1 269 ? -22.766 -8.768 34.446 1.00 68.56 269 THR A N 1
ATOM 2143 C CA . THR A 1 269 ? -22.582 -10.233 34.427 1.00 68.56 269 THR A CA 1
ATOM 2144 C C . THR A 1 269 ? -21.521 -10.756 35.393 1.00 68.56 269 THR A C 1
ATOM 2146 O O . THR A 1 269 ? -21.660 -11.890 35.845 1.00 68.56 269 THR A O 1
ATOM 2149 N N . LYS A 1 270 ? -20.488 -9.973 35.736 1.00 64.50 270 LYS A N 1
ATOM 2150 C CA . LYS A 1 270 ? -19.443 -10.384 36.691 1.00 64.50 270 LYS A CA 1
ATOM 2151 C C . LYS A 1 270 ? -19.492 -9.507 37.940 1.00 64.50 270 LYS A C 1
ATOM 2153 O O . LYS A 1 270 ? -18.977 -8.395 37.906 1.00 64.50 270 LYS A O 1
ATOM 2158 N N . ASP A 1 271 ? -20.107 -10.032 39.002 1.00 57.97 271 ASP A N 1
ATOM 2159 C CA . ASP A 1 271 ? -20.265 -9.470 40.357 1.00 57.97 271 ASP A CA 1
ATOM 2160 C C . ASP A 1 271 ? -19.272 -8.347 40.722 1.00 57.97 271 ASP A C 1
ATOM 2162 O O . ASP A 1 271 ? -18.250 -8.582 41.365 1.00 57.97 271 ASP A O 1
ATOM 2166 N N . ASN A 1 272 ? -19.584 -7.111 40.310 1.00 59.75 272 ASN A N 1
ATOM 2167 C CA . ASN A 1 272 ? -18.918 -5.868 40.713 1.00 59.75 272 ASN A CA 1
ATOM 2168 C C . ASN A 1 272 ? -17.374 -5.887 40.739 1.00 59.75 272 ASN A C 1
ATOM 2170 O O . ASN A 1 272 ? -16.767 -5.194 41.558 1.00 59.75 272 ASN A O 1
ATOM 2174 N N . VAL A 1 273 ? -16.709 -6.616 39.834 1.00 57.72 273 VAL A N 1
ATOM 2175 C CA . VAL A 1 273 ? -15.247 -6.502 39.710 1.00 57.72 273 VAL A CA 1
ATOM 2176 C C . VAL A 1 273 ? -14.933 -5.120 39.136 1.00 57.72 273 VAL A C 1
ATOM 2178 O O . VAL A 1 273 ? -15.102 -4.862 37.946 1.00 57.72 273 VAL A O 1
ATOM 2181 N N . LEU A 1 274 ? -14.509 -4.218 40.021 1.00 57.09 274 LEU A N 1
ATOM 2182 C CA . LEU A 1 274 ? -14.351 -2.783 39.777 1.00 57.09 274 LEU A CA 1
ATOM 2183 C C . LEU A 1 274 ? -13.276 -2.421 38.736 1.00 57.09 274 LEU A C 1
ATOM 2185 O O . LEU A 1 274 ? -13.243 -1.268 38.316 1.00 57.09 274 LEU A O 1
ATOM 2189 N N . ASP A 1 275 ? -12.475 -3.382 38.256 1.00 64.12 275 ASP A N 1
ATOM 2190 C CA . ASP A 1 275 ? -11.347 -3.158 37.338 1.00 64.12 275 ASP A CA 1
ATOM 2191 C C . ASP A 1 275 ? -11.476 -3.862 35.978 1.00 64.12 275 ASP A C 1
ATOM 2193 O O . ASP A 1 275 ? -10.587 -4.577 35.510 1.00 64.12 275 ASP A O 1
ATOM 2197 N N . LEU A 1 276 ? -12.589 -3.619 35.286 1.00 67.19 276 LEU A N 1
ATOM 2198 C CA . LEU A 1 276 ? -12.724 -3.975 33.873 1.00 67.19 276 LEU A CA 1
ATOM 2199 C C . LEU A 1 276 ? -11.905 -3.001 33.010 1.00 67.19 276 LEU A C 1
ATOM 2201 O O . LEU A 1 276 ? -12.360 -1.916 32.659 1.00 67.19 276 LEU A O 1
ATOM 2205 N N . HIS A 1 277 ? -10.673 -3.385 32.687 1.00 78.00 277 HIS A N 1
ATOM 2206 C CA . HIS A 1 277 ? -9.877 -2.759 31.630 1.00 78.00 277 HIS A CA 1
ATOM 2207 C C . HIS A 1 277 ? -9.964 -3.579 30.354 1.00 78.00 277 HIS A C 1
ATOM 2209 O O . HIS A 1 277 ? -9.980 -4.807 30.424 1.00 78.00 277 HIS A O 1
ATOM 2215 N N . TYR A 1 278 ? -9.956 -2.910 29.207 1.00 81.06 278 TYR A N 1
ATOM 2216 C CA . TYR A 1 278 ? -9.944 -3.577 27.912 1.00 81.06 278 TYR A CA 1
ATOM 2217 C C . TYR A 1 278 ? -8.638 -3.303 27.186 1.00 81.06 278 TYR A C 1
ATOM 2219 O O . TYR A 1 278 ? -8.150 -2.173 27.176 1.00 81.06 278 TYR A O 1
ATOM 2227 N N . ASP A 1 279 ? -8.109 -4.337 26.545 1.00 81.56 279 ASP A N 1
ATOM 2228 C CA . ASP A 1 279 ? -7.045 -4.203 25.563 1.00 81.56 279 ASP A CA 1
ATOM 2229 C C . ASP A 1 279 ? -7.630 -4.464 24.177 1.00 81.56 279 ASP A C 1
ATOM 2231 O O . ASP A 1 279 ? -8.257 -5.504 23.945 1.00 81.56 279 ASP A O 1
ATOM 2235 N N . PHE A 1 280 ? -7.442 -3.507 23.262 1.00 83.81 280 PHE A N 1
ATOM 2236 C CA . PHE A 1 280 ? -7.694 -3.725 21.845 1.00 83.81 280 PHE A CA 1
ATOM 2237 C C . PHE A 1 280 ? -6.406 -4.236 21.218 1.00 83.81 280 PHE A C 1
ATOM 2239 O O . PHE A 1 280 ? -5.396 -3.537 21.143 1.00 83.81 280 PHE A O 1
ATOM 2246 N N . ILE A 1 281 ? -6.438 -5.490 20.799 1.00 81.94 281 ILE A N 1
ATOM 2247 C CA . ILE A 1 281 ? -5.271 -6.199 20.305 1.00 81.94 281 ILE A CA 1
ATOM 2248 C C . ILE A 1 281 ? -5.516 -6.488 18.837 1.00 81.94 281 ILE A C 1
ATOM 2250 O O . ILE A 1 281 ? -6.416 -7.259 18.502 1.00 81.94 281 ILE A O 1
ATOM 2254 N N . ILE A 1 282 ? -4.705 -5.901 17.961 1.00 80.69 282 ILE A N 1
ATOM 2255 C CA . ILE A 1 282 ? -4.587 -6.406 16.597 1.00 80.69 282 ILE A CA 1
ATOM 2256 C C . ILE A 1 282 ? -3.741 -7.671 16.714 1.00 80.69 282 ILE A C 1
ATOM 2258 O O . ILE A 1 282 ? -2.593 -7.632 17.152 1.00 80.69 282 ILE A O 1
ATOM 2262 N N . LEU A 1 283 ? -4.361 -8.819 16.458 1.00 67.94 283 LEU A N 1
ATOM 2263 C CA . LEU A 1 283 ? -3.721 -10.113 16.647 1.00 67.94 283 LEU A CA 1
ATOM 2264 C C . LEU A 1 283 ? -2.632 -10.288 15.581 1.00 67.94 283 LEU A C 1
ATOM 2266 O O . LEU A 1 283 ? -2.953 -10.417 14.402 1.00 67.94 283 LEU A O 1
ATOM 2270 N N . GLY A 1 284 ? -1.366 -10.321 16.007 1.00 55.88 284 GLY A N 1
ATOM 2271 C CA . GLY A 1 284 ? -0.230 -10.730 15.174 1.00 55.88 284 GLY A CA 1
ATOM 2272 C C . GLY A 1 284 ? 0.980 -9.790 15.205 1.00 55.88 284 GLY A C 1
ATOM 2273 O O . GLY A 1 284 ? 0.989 -8.780 15.905 1.00 55.88 284 GLY A O 1
ATOM 2274 N N . SER A 1 285 ? 2.031 -10.153 14.460 1.00 61.28 285 SER A N 1
ATOM 2275 C CA . SER A 1 285 ? 3.138 -9.244 14.118 1.00 61.28 285 SER A CA 1
ATOM 2276 C C . SER A 1 285 ? 2.671 -8.213 13.080 1.00 61.28 285 SER A C 1
ATOM 2278 O O . SER A 1 285 ? 1.587 -8.345 12.509 1.00 61.28 285 SER A O 1
ATOM 2280 N N . THR A 1 286 ? 3.510 -7.224 12.755 1.00 66.12 286 THR A N 1
ATOM 2281 C CA . THR A 1 286 ? 3.323 -6.335 11.586 1.00 66.12 286 THR A CA 1
ATOM 2282 C C . THR A 1 286 ? 2.991 -7.093 10.298 1.00 66.12 286 THR A C 1
ATOM 2284 O O . THR A 1 286 ? 2.314 -6.558 9.424 1.00 66.12 286 THR A O 1
ATOM 2287 N N . ASP A 1 287 ? 3.425 -8.350 10.190 1.00 72.75 287 ASP A N 1
ATOM 2288 C CA . ASP A 1 287 ? 3.203 -9.211 9.024 1.00 72.75 287 ASP A CA 1
ATOM 2289 C C . ASP A 1 287 ? 1.763 -9.734 8.929 1.00 72.75 287 ASP A C 1
ATOM 2291 O O . ASP A 1 287 ? 1.355 -10.242 7.890 1.00 72.75 287 ASP A O 1
ATOM 2295 N N . SER A 1 288 ? 0.981 -9.612 10.005 1.00 79.12 288 SER A N 1
ATOM 2296 C CA . SER A 1 288 ? -0.438 -9.995 10.043 1.00 79.12 288 SER A CA 1
ATOM 2297 C C . SER A 1 288 ? -1.365 -8.875 9.555 1.00 79.12 288 SER A C 1
ATOM 2299 O O . SER A 1 288 ? -2.578 -9.066 9.473 1.00 79.12 288 SER A O 1
ATOM 2301 N N . ILE A 1 289 ? -0.802 -7.709 9.219 1.00 89.38 289 ILE A N 1
ATOM 2302 C CA . ILE A 1 289 ? -1.522 -6.581 8.630 1.00 89.38 289 ILE A CA 1
ATOM 2303 C C . ILE A 1 289 ? -1.357 -6.651 7.111 1.00 89.38 289 ILE A C 1
ATOM 2305 O O . ILE A 1 289 ? -0.307 -6.310 6.560 1.00 89.38 289 ILE A O 1
ATOM 2309 N N . GLY A 1 290 ? -2.410 -7.079 6.419 1.00 89.19 290 GLY A N 1
ATOM 2310 C CA . GLY A 1 290 ? -2.440 -7.068 4.962 1.00 89.19 290 GLY A CA 1
ATOM 2311 C C . GLY A 1 290 ? -2.793 -5.674 4.461 1.00 89.19 290 GLY A C 1
ATOM 2312 O O . GLY A 1 290 ? -3.915 -5.238 4.683 1.00 89.19 290 GLY A O 1
ATOM 2313 N N . VAL A 1 291 ? -1.872 -4.988 3.779 1.00 92.25 291 VAL A N 1
ATOM 2314 C CA . VAL A 1 291 ? -2.131 -3.693 3.124 1.00 92.25 291 VAL A CA 1
ATOM 2315 C C . VAL A 1 291 ? -2.028 -3.868 1.611 1.00 92.25 291 VAL A C 1
ATOM 2317 O O . VAL A 1 291 ? -1.035 -4.385 1.103 1.00 92.25 291 VAL A O 1
ATOM 2320 N N . SER A 1 292 ? -3.066 -3.451 0.896 1.00 91.56 292 SER A N 1
ATOM 2321 C CA . SER A 1 292 ? -3.129 -3.445 -0.568 1.00 91.56 292 SER A CA 1
ATOM 2322 C C . SER A 1 292 ? -2.542 -2.160 -1.158 1.00 91.56 292 SER A C 1
ATOM 2324 O O . SER A 1 292 ? -2.502 -1.121 -0.492 1.00 91.56 292 SER A O 1
ATOM 2326 N N . SER A 1 293 ? -2.137 -2.217 -2.432 1.00 86.12 293 SER A N 1
ATOM 2327 C CA . SER A 1 293 ? -1.713 -1.048 -3.223 1.00 86.12 293 SER A CA 1
ATOM 2328 C C . SER A 1 293 ? -2.751 0.075 -3.187 1.00 86.12 293 SER A C 1
ATOM 2330 O O . SER A 1 293 ? -2.410 1.243 -3.016 1.00 86.12 293 SER A O 1
ATOM 2332 N N . ASP A 1 294 ? -4.028 -0.304 -3.228 1.00 91.00 294 ASP A N 1
ATOM 2333 C CA . ASP A 1 294 ? -5.168 0.609 -3.329 1.00 91.00 294 ASP A CA 1
ATOM 2334 C C . ASP A 1 294 ? -5.510 1.273 -1.983 1.00 91.00 294 ASP A C 1
ATOM 2336 O O . ASP A 1 294 ? -6.500 1.989 -1.859 1.00 91.00 294 ASP A O 1
ATOM 2340 N N . GLY A 1 295 ? -4.703 1.026 -0.946 1.00 92.44 295 GLY A N 1
ATOM 2341 C CA . GLY A 1 295 ? -4.886 1.619 0.372 1.00 92.44 295 GLY A CA 1
ATOM 2342 C C . GLY A 1 295 ? -5.968 0.960 1.215 1.00 92.44 295 GLY A C 1
ATOM 2343 O O . GLY A 1 295 ? -6.371 1.543 2.212 1.00 92.44 295 GLY A O 1
ATOM 2344 N N . ASN A 1 296 ? -6.422 -0.246 0.879 1.00 95.69 296 ASN A N 1
ATOM 2345 C CA . ASN A 1 296 ? -7.215 -1.057 1.807 1.00 95.69 296 ASN A CA 1
ATOM 2346 C C . ASN A 1 296 ? -6.279 -1.870 2.701 1.00 95.69 296 ASN A C 1
ATOM 2348 O O . ASN A 1 296 ? -5.319 -2.462 2.201 1.00 95.69 296 ASN A O 1
ATOM 2352 N N . ALA A 1 297 ? -6.576 -1.935 3.990 1.00 94.94 297 ALA A N 1
ATOM 2353 C CA . ALA A 1 297 ? -5.868 -2.737 4.965 1.00 94.94 297 ALA A CA 1
ATOM 2354 C C . ALA A 1 297 ? -6.825 -3.624 5.760 1.00 94.94 297 ALA A C 1
ATOM 2356 O O . ALA A 1 297 ? -7.924 -3.207 6.122 1.00 94.94 297 ALA A O 1
ATOM 2357 N N . TYR A 1 298 ? -6.377 -4.841 6.046 1.00 93.50 298 TYR A N 1
ATOM 2358 C CA . TYR A 1 298 ? -7.128 -5.849 6.779 1.00 93.50 298 TYR A CA 1
ATOM 2359 C C . TYR A 1 298 ? -6.264 -6.423 7.891 1.00 93.50 298 TYR A C 1
ATOM 2361 O O . TYR A 1 298 ? -5.121 -6.828 7.659 1.00 93.50 298 TYR A O 1
ATOM 2369 N N . CYS A 1 299 ? -6.820 -6.495 9.093 1.00 93.12 299 CYS A N 1
ATOM 2370 C CA . CYS A 1 299 ? -6.180 -7.174 10.208 1.00 93.12 299 CYS A CA 1
ATOM 2371 C C . CYS A 1 299 ? -7.218 -7.798 11.144 1.00 93.12 299 CYS A C 1
ATOM 2373 O O . CYS A 1 299 ? -8.336 -7.309 11.291 1.00 93.12 299 CYS A O 1
ATOM 2375 N N . SER A 1 300 ? -6.864 -8.912 11.778 1.00 90.06 300 SER A N 1
ATOM 2376 C CA . SER A 1 300 ? -7.692 -9.504 12.829 1.00 90.06 300 SER A CA 1
ATOM 2377 C C . SER A 1 300 ? -7.540 -8.724 14.127 1.00 90.06 300 SER A C 1
ATOM 2379 O O . SER A 1 300 ? -6.421 -8.382 14.509 1.00 90.06 300 SER A O 1
ATOM 2381 N N . TYR A 1 301 ? -8.636 -8.506 14.848 1.00 91.44 301 TYR A N 1
ATOM 2382 C CA . TYR A 1 301 ? -8.606 -7.872 16.162 1.00 91.44 301 TYR A CA 1
ATOM 2383 C C . TYR A 1 301 ? -9.297 -8.716 17.233 1.00 91.44 301 TYR A C 1
ATOM 2385 O O . TYR A 1 301 ? -10.128 -9.587 16.962 1.00 91.44 301 TYR A O 1
ATOM 2393 N N . SER A 1 302 ? -8.954 -8.441 18.485 1.00 88.81 302 SER A N 1
ATOM 2394 C CA . SER A 1 302 ? -9.625 -8.952 19.673 1.00 88.81 302 SER A CA 1
ATOM 2395 C C . SER A 1 302 ? -9.706 -7.869 20.737 1.00 88.81 302 SER A C 1
ATOM 2397 O O . SER A 1 302 ? -8.749 -7.137 20.967 1.00 88.81 302 SER A O 1
ATOM 2399 N N . ILE A 1 303 ? -10.853 -7.793 21.400 1.00 86.75 303 ILE A N 1
ATOM 2400 C CA . ILE A 1 303 ? -11.065 -6.999 22.604 1.00 86.75 303 ILE A CA 1
ATOM 2401 C C . ILE A 1 303 ? -11.078 -7.969 23.775 1.00 86.75 303 ILE A C 1
ATOM 2403 O O . ILE A 1 303 ? -11.941 -8.849 23.860 1.00 86.75 303 ILE A O 1
ATOM 2407 N N . VAL A 1 304 ? -10.104 -7.815 24.665 1.00 83.88 304 VAL A N 1
ATOM 2408 C CA . VAL A 1 304 ? -9.903 -8.704 25.812 1.00 83.88 304 VAL A CA 1
ATOM 2409 C C . VAL A 1 304 ? -10.063 -7.907 27.095 1.00 83.88 304 VAL A C 1
ATOM 2411 O O . VAL A 1 304 ? -9.500 -6.822 27.225 1.00 83.88 304 VAL A O 1
ATOM 2414 N N . GLY A 1 305 ? -10.827 -8.437 28.050 1.00 80.62 305 GLY A N 1
ATOM 2415 C CA . GLY A 1 305 ? -10.888 -7.869 29.395 1.00 80.62 305 GLY A CA 1
ATOM 2416 C C . GLY A 1 305 ? -9.644 -8.261 30.199 1.00 80.62 305 GLY A C 1
ATOM 2417 O O . GLY A 1 305 ? -9.376 -9.449 30.360 1.00 80.62 305 GLY A O 1
ATOM 2418 N N . ARG A 1 306 ? -8.885 -7.306 30.749 1.00 77.31 306 ARG A N 1
ATOM 2419 C CA . ARG A 1 306 ? -7.658 -7.582 31.529 1.00 77.31 306 ARG A CA 1
ATOM 2420 C C . ARG A 1 306 ? -7.912 -8.441 32.761 1.00 77.31 306 ARG A C 1
ATOM 2422 O O . ARG A 1 306 ? -7.113 -9.324 33.054 1.00 77.31 306 ARG A O 1
ATOM 2429 N N . ALA A 1 307 ? -9.009 -8.184 33.474 1.00 70.56 307 ALA A N 1
ATOM 2430 C CA . ALA A 1 307 ? -9.328 -8.884 34.718 1.00 70.56 307 ALA A CA 1
ATOM 2431 C C . ALA A 1 307 ? -9.661 -10.366 34.491 1.00 70.56 307 ALA A C 1
ATOM 2433 O O . ALA A 1 307 ? -9.358 -11.203 35.335 1.00 70.56 307 ALA A O 1
ATOM 2434 N N . SER A 1 308 ? -10.272 -10.698 33.353 1.00 67.31 308 SER A N 1
ATOM 2435 C CA . SER A 1 308 ? -10.705 -12.060 33.047 1.00 67.31 308 SER A CA 1
ATOM 2436 C C . SER A 1 308 ? -9.796 -12.803 32.075 1.00 67.31 308 SER A C 1
ATOM 2438 O O . SER A 1 308 ? -9.846 -14.025 32.035 1.00 67.31 308 SER A O 1
ATOM 2440 N N . LYS A 1 309 ? -9.002 -12.082 31.270 1.00 68.56 309 LYS A N 1
ATOM 2441 C CA . LYS A 1 309 ? -8.357 -12.581 30.040 1.00 68.56 309 LYS A CA 1
ATOM 2442 C C . LYS A 1 309 ? -9.339 -13.185 29.023 1.00 68.56 309 LYS A C 1
ATOM 2444 O O . LYS A 1 309 ? -8.907 -13.738 28.013 1.00 68.56 309 LYS A O 1
ATOM 2449 N N . ASP A 1 310 ? -10.645 -13.041 29.250 1.00 72.88 310 ASP A N 1
ATOM 2450 C CA . ASP A 1 310 ? -11.673 -13.561 28.359 1.00 72.88 310 ASP A CA 1
ATOM 2451 C C . ASP A 1 310 ? -11.790 -12.658 27.130 1.00 72.88 310 ASP A C 1
ATOM 2453 O O . ASP A 1 310 ? -11.841 -11.425 27.232 1.00 72.88 310 ASP A O 1
ATOM 2457 N N . LYS A 1 311 ? -11.870 -13.287 25.955 1.00 71.31 311 LYS A N 1
ATOM 2458 C CA . LYS A 1 311 ? -12.189 -12.596 24.706 1.00 71.31 311 LYS A CA 1
ATOM 2459 C C . LYS A 1 311 ? -13.647 -12.161 24.737 1.00 71.31 311 LYS A C 1
ATOM 2461 O O . LYS A 1 311 ? -14.552 -12.996 24.741 1.00 71.31 311 LYS A O 1
ATOM 2466 N N . VAL A 1 312 ? -13.861 -10.851 24.720 1.00 76.75 312 VAL A N 1
ATOM 2467 C CA . VAL A 1 312 ? -15.198 -10.250 24.749 1.00 76.75 312 VAL A CA 1
ATOM 2468 C C . VAL A 1 312 ? -15.764 -10.193 23.335 1.00 76.75 312 VAL A C 1
ATOM 2470 O O . VAL A 1 312 ? -16.884 -10.639 23.082 1.00 76.75 312 VAL A O 1
ATOM 2473 N N . VAL A 1 313 ? -14.954 -9.687 22.403 1.00 84.06 313 VAL A N 1
ATOM 2474 C CA . VAL A 1 313 ? -15.291 -9.545 20.983 1.00 84.06 313 VAL A CA 1
ATOM 2475 C C . VAL A 1 313 ? -14.047 -9.832 20.149 1.00 84.06 313 VAL A C 1
ATOM 2477 O O . VAL A 1 313 ? -12.957 -9.389 20.505 1.00 84.06 313 VAL A O 1
ATOM 2480 N N . ALA A 1 314 ? -14.198 -10.529 19.028 1.00 88.00 314 ALA A N 1
ATOM 2481 C CA . ALA A 1 314 ? -13.141 -10.687 18.033 1.00 88.00 314 ALA A CA 1
ATOM 2482 C C . ALA A 1 314 ? -13.698 -10.519 16.617 1.00 88.00 314 ALA A C 1
ATOM 2484 O O . ALA A 1 314 ? -14.888 -10.737 16.364 1.00 88.00 314 ALA A O 1
ATOM 2485 N N . GLY A 1 315 ? -12.841 -10.107 15.689 1.00 91.12 315 GLY A N 1
ATOM 2486 C CA . GLY A 1 315 ? -13.289 -9.779 14.347 1.00 91.12 315 GLY A CA 1
ATOM 2487 C C . GLY A 1 315 ? -12.179 -9.415 13.375 1.00 91.12 315 GLY A C 1
ATOM 2488 O O . GLY A 1 315 ? -10.994 -9.624 13.639 1.00 91.12 315 GLY A O 1
ATOM 2489 N N . VAL A 1 316 ? -12.595 -8.856 12.244 1.00 91.44 316 VAL A N 1
ATOM 2490 C CA . VAL A 1 316 ? -11.727 -8.305 11.205 1.00 91.44 316 VAL A CA 1
ATOM 2491 C C . VAL A 1 316 ? -11.914 -6.795 11.172 1.00 91.44 316 VAL A C 1
ATOM 2493 O O . VAL A 1 316 ? -13.032 -6.294 11.074 1.00 91.44 316 VAL A O 1
ATOM 2496 N N . LEU A 1 317 ? -10.813 -6.067 11.267 1.00 93.94 317 LEU A N 1
ATOM 2497 C CA . LEU A 1 317 ? -10.757 -4.632 11.081 1.00 93.94 317 LEU A CA 1
ATOM 2498 C C . LEU A 1 317 ? -10.376 -4.377 9.625 1.00 93.94 317 LEU A C 1
ATOM 2500 O O . LEU A 1 317 ? -9.317 -4.809 9.169 1.00 93.94 317 LEU A O 1
ATOM 2504 N N . HIS A 1 318 ? -11.256 -3.692 8.907 1.00 94.88 318 HIS A N 1
ATOM 2505 C CA . HIS A 1 318 ? -10.999 -3.210 7.560 1.00 94.88 318 HIS A CA 1
ATOM 2506 C C . HIS A 1 318 ? -10.838 -1.690 7.601 1.00 94.88 318 HIS A C 1
ATOM 2508 O O . HIS A 1 318 ? -11.720 -0.979 8.079 1.00 94.88 318 HIS A O 1
ATOM 2514 N N . LEU A 1 319 ? -9.704 -1.201 7.113 1.00 95.81 319 LEU A N 1
ATOM 2515 C CA . LEU A 1 319 ? -9.374 0.217 7.036 1.00 95.81 319 LEU A CA 1
ATOM 2516 C C . LEU A 1 319 ? -9.120 0.592 5.583 1.00 95.81 319 LEU A C 1
ATOM 2518 O O . LEU A 1 319 ? -8.393 -0.108 4.886 1.00 95.81 319 LEU A O 1
ATOM 2522 N N . LYS A 1 320 ? -9.657 1.721 5.141 1.00 97.00 320 LYS A N 1
ATOM 2523 C CA . LYS A 1 320 ? -9.323 2.327 3.855 1.00 97.00 320 LYS A CA 1
ATOM 2524 C C . LYS A 1 320 ? -8.599 3.632 4.109 1.00 97.00 320 LYS A C 1
ATOM 2526 O O . LYS A 1 320 ? -9.093 4.473 4.854 1.00 97.00 320 LYS A O 1
ATOM 2531 N N . PHE A 1 321 ? -7.445 3.812 3.490 1.00 96.81 321 PHE A N 1
ATOM 2532 C CA . PHE A 1 321 ? -6.659 5.034 3.576 1.00 96.81 321 PHE A CA 1
ATOM 2533 C C . PHE A 1 321 ? -7.046 6.024 2.478 1.00 96.81 321 PHE A C 1
ATOM 2535 O O . PHE A 1 321 ? -7.465 5.632 1.388 1.00 96.81 321 PHE A O 1
ATOM 2542 N N . CYS A 1 322 ? -6.845 7.311 2.749 1.00 95.94 322 CYS A N 1
ATOM 2543 C CA . CYS A 1 322 ? -6.832 8.335 1.713 1.00 95.94 322 CYS A CA 1
ATOM 2544 C C . CYS A 1 322 ? -5.735 8.031 0.672 1.00 95.94 322 CYS A C 1
ATOM 2546 O O . CYS A 1 322 ? -4.693 7.428 0.974 1.00 95.94 3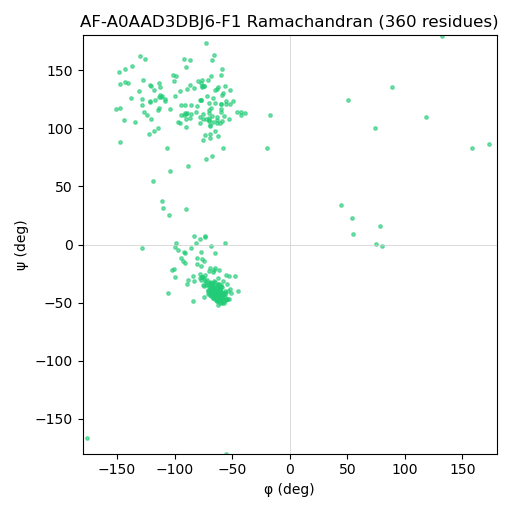22 CYS A O 1
ATOM 2548 N N . GLU A 1 323 ? -5.962 8.465 -0.568 1.00 94.50 323 GLU A N 1
ATOM 2549 C CA . GLU A 1 323 ? -5.006 8.282 -1.660 1.00 94.50 323 GLU A CA 1
ATOM 2550 C C . GLU A 1 323 ? -3.660 8.931 -1.304 1.00 94.50 323 GLU A C 1
ATOM 2552 O O . GLU A 1 323 ? -3.614 10.069 -0.840 1.00 94.50 323 GLU A O 1
ATOM 2557 N N . ASN A 1 324 ? -2.563 8.186 -1.474 1.00 93.25 324 ASN A N 1
ATOM 2558 C CA . ASN A 1 324 ? -1.198 8.637 -1.169 1.00 93.25 324 ASN A CA 1
ATOM 2559 C C . ASN A 1 324 ? -0.979 9.167 0.264 1.00 93.25 324 ASN A C 1
ATOM 2561 O O . ASN A 1 324 ? -0.039 9.919 0.509 1.00 93.25 324 ASN A O 1
ATOM 2565 N N . SER A 1 325 ? -1.830 8.772 1.214 1.00 94.31 325 SER A N 1
ATOM 2566 C CA . SER A 1 325 ? -1.783 9.239 2.599 1.00 94.31 325 SER A CA 1
ATOM 2567 C C . SER A 1 325 ? -1.822 8.081 3.602 1.00 94.31 325 SER A C 1
ATOM 2569 O O . SER A 1 325 ? -2.185 6.942 3.278 1.00 94.31 325 SER A O 1
ATOM 2571 N N . THR A 1 326 ? -1.411 8.393 4.829 1.00 95.44 326 THR A N 1
ATOM 2572 C CA . THR A 1 326 ? -1.519 7.552 6.027 1.00 95.44 326 THR A CA 1
ATOM 2573 C C . THR A 1 326 ? -2.810 7.804 6.807 1.00 95.44 326 THR A C 1
ATOM 2575 O O . THR A 1 326 ? -3.086 7.075 7.754 1.00 95.44 326 THR A O 1
ATOM 2578 N N . SER A 1 327 ? -3.612 8.801 6.421 1.00 95.81 327 SER A N 1
ATOM 2579 C CA . SER A 1 327 ? -4.904 9.088 7.050 1.00 95.81 327 SER A CA 1
ATOM 2580 C C . SER A 1 327 ? -5.961 8.062 6.645 1.00 95.81 327 SER A C 1
ATOM 2582 O O . SER A 1 327 ? -6.087 7.712 5.470 1.00 95.81 327 SER A O 1
ATOM 2584 N N . ILE A 1 328 ? -6.746 7.604 7.614 1.00 96.19 328 ILE A N 1
ATOM 2585 C CA . ILE A 1 328 ? -7.834 6.642 7.443 1.00 96.19 328 ILE A CA 1
ATOM 2586 C C . ILE A 1 328 ? -9.074 7.383 6.923 1.00 96.19 328 ILE A C 1
ATOM 2588 O O . ILE A 1 328 ? -9.590 8.283 7.579 1.00 96.19 328 ILE A O 1
ATOM 2592 N N . ALA A 1 329 ? -9.555 7.001 5.744 1.00 95.94 329 ALA A N 1
ATOM 2593 C CA . ALA A 1 329 ? -10.781 7.499 5.120 1.00 95.94 329 ALA A CA 1
ATOM 2594 C C . ALA A 1 329 ? -12.025 6.693 5.531 1.00 95.94 329 ALA A C 1
ATOM 2596 O O . ALA A 1 329 ? -13.134 7.218 5.577 1.00 95.94 329 ALA A O 1
ATOM 2597 N N . GLU A 1 330 ? -11.871 5.402 5.809 1.00 95.38 330 GLU A N 1
ATOM 2598 C CA . GLU A 1 330 ? -12.986 4.538 6.200 1.00 95.38 330 GLU A CA 1
ATOM 2599 C C . GLU A 1 330 ? -12.499 3.471 7.175 1.00 95.38 330 GLU A C 1
ATOM 2601 O O . GLU A 1 330 ? -11.434 2.882 6.984 1.00 95.38 330 GLU A O 1
ATOM 2606 N N . MET A 1 331 ? -13.286 3.206 8.213 1.00 95.12 331 MET A N 1
ATOM 2607 C CA . MET A 1 331 ? -13.042 2.140 9.173 1.00 95.12 331 MET A CA 1
ATOM 2608 C C . MET A 1 331 ? -14.284 1.273 9.334 1.00 95.12 331 MET A C 1
ATOM 2610 O O . MET A 1 331 ? -15.349 1.747 9.714 1.00 95.12 331 MET A O 1
ATOM 2614 N N . ASN A 1 332 ? -14.111 -0.026 9.134 1.00 93.12 332 ASN A N 1
ATOM 2615 C CA . ASN A 1 332 ? -15.155 -1.028 9.247 1.00 93.12 332 ASN A CA 1
ATOM 2616 C C . ASN A 1 332 ? -14.731 -2.101 10.255 1.00 93.12 332 ASN A C 1
ATOM 2618 O O . ASN A 1 332 ? -13.812 -2.882 9.997 1.00 93.12 332 ASN A O 1
ATOM 2622 N N . LEU A 1 333 ? -15.412 -2.160 11.399 1.00 92.56 333 LEU A N 1
ATOM 2623 C CA . LEU A 1 333 ? -15.241 -3.235 12.378 1.00 92.56 333 LEU A CA 1
ATOM 2624 C C . LEU A 1 333 ? -16.221 -4.361 12.053 1.00 92.56 333 LEU A C 1
ATOM 2626 O O . LEU A 1 333 ? -17.428 -4.223 12.260 1.00 92.56 333 LEU A O 1
ATOM 2630 N N . ILE A 1 334 ? -15.704 -5.478 11.552 1.00 89.88 334 ILE A N 1
ATOM 2631 C CA . ILE A 1 334 ? -16.488 -6.673 11.242 1.00 89.88 334 ILE A CA 1
ATOM 2632 C C . ILE A 1 334 ? -16.369 -7.631 12.421 1.00 89.88 334 ILE A C 1
ATOM 2634 O O . ILE A 1 334 ? -15.340 -8.276 12.612 1.00 89.88 334 ILE A O 1
ATOM 2638 N N . ILE A 1 335 ? -17.425 -7.734 13.216 1.00 89.62 335 ILE A N 1
ATOM 2639 C CA . ILE A 1 335 ? -17.475 -8.630 14.369 1.00 89.62 335 ILE A CA 1
ATOM 2640 C C . ILE A 1 335 ? -17.739 -10.042 13.859 1.00 89.62 335 ILE A C 1
ATOM 2642 O O . ILE A 1 335 ? -18.736 -10.257 13.175 1.00 89.62 335 ILE A O 1
ATOM 2646 N N . VAL A 1 336 ? -16.865 -10.988 14.210 1.00 86.12 336 VAL A N 1
ATOM 2647 C CA . VAL A 1 336 ? -16.994 -12.416 13.863 1.00 86.12 336 VAL A CA 1
ATOM 2648 C C . VAL A 1 336 ? -17.420 -13.230 15.079 1.00 86.12 336 VAL A C 1
ATOM 2650 O O . VAL A 1 336 ? -18.293 -14.087 14.989 1.00 86.12 336 VAL A O 1
ATOM 2653 N N . GLU A 1 337 ? -16.842 -12.933 16.240 1.00 79.94 337 GLU A N 1
ATOM 2654 C CA . GLU A 1 337 ? -17.177 -13.587 17.496 1.00 79.94 337 GLU A CA 1
ATOM 2655 C C . GLU A 1 337 ? -17.655 -12.541 18.499 1.00 79.94 337 GLU A C 1
ATOM 2657 O O . GLU A 1 337 ? -16.943 -11.587 18.823 1.00 79.94 337 GLU A O 1
ATOM 2662 N N . ASN A 1 338 ? -18.874 -12.732 19.000 1.00 79.12 338 ASN A N 1
ATOM 2663 C CA . ASN A 1 338 ? -19.454 -11.894 20.037 1.00 79.12 338 ASN A CA 1
ATOM 2664 C C . ASN A 1 338 ? -19.839 -12.756 21.243 1.00 79.12 338 ASN A C 1
ATOM 2666 O O . ASN A 1 338 ? -20.927 -13.335 21.300 1.00 79.12 338 ASN A O 1
ATOM 2670 N N . ASN A 1 339 ? -18.942 -12.831 22.225 1.00 68.75 339 ASN A N 1
ATOM 2671 C CA . ASN A 1 339 ? -19.160 -13.633 23.426 1.00 68.75 339 ASN A CA 1
ATOM 2672 C C . ASN A 1 339 ? -20.023 -12.920 24.475 1.00 68.75 339 ASN A C 1
ATOM 2674 O O . ASN A 1 339 ? -20.344 -13.513 25.503 1.00 68.75 339 ASN A O 1
ATOM 2678 N N . ILE A 1 340 ? -20.499 -11.702 24.195 1.00 62.62 340 ILE A N 1
ATOM 2679 C CA . ILE A 1 340 ? -21.443 -10.989 25.067 1.00 62.62 340 ILE A CA 1
ATOM 2680 C C . ILE A 1 340 ? -22.730 -11.800 25.245 1.00 62.62 340 ILE A C 1
ATOM 2682 O O . ILE A 1 340 ? -23.282 -11.848 26.338 1.00 62.62 340 ILE A O 1
ATOM 2686 N N . ALA A 1 341 ? -23.198 -12.496 24.203 1.00 60.28 341 ALA A N 1
ATOM 2687 C CA . ALA A 1 341 ? -24.370 -13.364 24.311 1.00 60.28 341 ALA A CA 1
ATOM 2688 C C . ALA A 1 341 ? -24.108 -14.605 25.185 1.00 60.28 341 ALA A C 1
ATOM 2690 O O . ALA A 1 341 ? -24.978 -15.002 25.954 1.00 60.28 341 ALA A O 1
ATOM 2691 N N . LYS A 1 342 ? -22.900 -15.183 25.137 1.00 56.00 342 LYS A N 1
ATOM 2692 C CA . LYS A 1 342 ? -22.521 -16.300 26.021 1.00 56.00 342 LYS A CA 1
ATOM 2693 C C . LYS A 1 342 ? -22.398 -15.850 27.481 1.00 56.00 342 LYS A C 1
ATOM 2695 O O . LYS A 1 342 ? -22.805 -16.593 28.367 1.00 56.00 342 LYS A O 1
ATOM 2700 N N . LEU A 1 343 ? -21.951 -14.613 27.727 1.00 48.72 343 LEU A N 1
ATOM 2701 C CA . LEU A 1 343 ? -21.977 -13.986 29.057 1.00 48.72 343 LEU A CA 1
ATOM 2702 C C . LEU A 1 343 ? -23.408 -13.811 29.606 1.00 48.72 343 LEU A C 1
ATOM 2704 O O . LEU A 1 343 ? -23.602 -13.864 30.817 1.00 48.72 343 LEU A O 1
ATOM 2708 N N . LYS A 1 344 ? -24.427 -13.645 28.745 1.00 49.81 344 LYS A N 1
ATOM 2709 C CA . LYS A 1 344 ? -25.839 -13.595 29.182 1.00 49.81 344 LYS A CA 1
ATOM 2710 C C . LYS A 1 344 ? -26.326 -14.938 29.736 1.00 49.81 344 LYS A C 1
ATOM 2712 O O . LYS A 1 344 ? -27.119 -14.944 30.672 1.00 49.81 344 LYS A O 1
ATOM 2717 N N . ASN A 1 345 ? -25.820 -16.051 29.201 1.00 45.22 345 ASN A N 1
ATOM 2718 C CA . ASN A 1 345 ? -26.250 -17.400 29.583 1.00 45.22 345 ASN A CA 1
ATOM 2719 C C . ASN A 1 345 ? -25.365 -18.039 30.665 1.00 45.22 345 ASN A C 1
ATOM 2721 O O . ASN A 1 345 ? -25.774 -19.012 31.285 1.00 45.22 345 ASN A O 1
ATOM 2725 N N . SER A 1 346 ? -24.199 -17.469 30.983 1.00 42.19 346 SER A N 1
ATOM 2726 C CA . SER A 1 346 ? -23.338 -17.965 32.069 1.00 42.19 346 SER A CA 1
ATOM 2727 C C . SER A 1 346 ? -23.856 -17.654 33.484 1.00 42.19 346 SER A C 1
ATOM 2729 O O . SER A 1 346 ? -23.149 -17.899 34.458 1.00 42.19 346 SER A O 1
ATOM 2731 N N . ARG A 1 347 ? -25.081 -17.118 33.620 1.00 43.00 347 ARG A N 1
ATOM 2732 C CA . ARG A 1 347 ? -25.835 -17.117 34.887 1.00 43.00 347 ARG A CA 1
ATOM 2733 C C . ARG A 1 347 ? -26.542 -18.448 35.161 1.00 43.00 347 ARG A C 1
ATOM 2735 O O . ARG A 1 347 ? -27.000 -18.656 36.284 1.00 43.00 347 ARG A O 1
ATOM 2742 N N . GLU A 1 348 ? -26.617 -19.358 34.190 1.00 41.94 348 GLU A N 1
ATOM 2743 C CA . GLU A 1 348 ? -26.970 -20.739 34.496 1.00 41.94 348 GLU A CA 1
ATOM 2744 C C . GLU A 1 348 ? -25.798 -21.367 35.240 1.00 41.94 348 GLU A C 1
ATOM 2746 O O . GLU A 1 348 ? -24.713 -21.573 34.695 1.00 41.94 348 GLU A O 1
ATOM 2751 N N . ARG A 1 349 ? -26.025 -21.597 36.538 1.00 40.12 349 ARG A N 1
ATOM 2752 C CA . ARG A 1 349 ? -25.162 -22.379 37.416 1.00 40.12 349 ARG A CA 1
ATOM 2753 C C . ARG A 1 349 ? -24.636 -23.578 36.634 1.00 40.12 349 ARG A C 1
ATOM 2755 O O . ARG A 1 349 ? -25.397 -24.491 36.326 1.00 40.12 349 ARG A O 1
ATOM 2762 N N . ILE A 1 350 ? -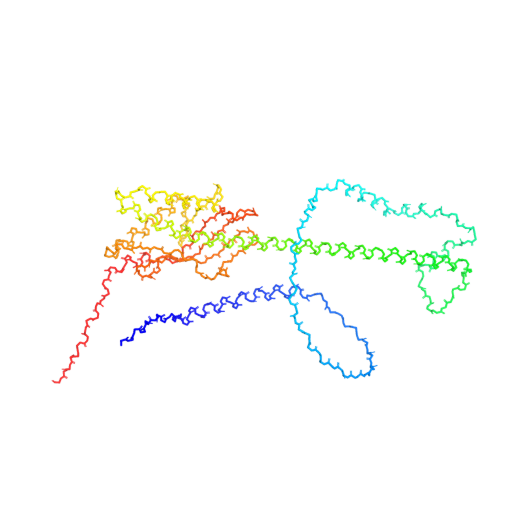23.329 -23.598 36.385 1.00 34.31 350 ILE A N 1
ATOM 2763 C CA . ILE A 1 350 ? -22.619 -24.858 36.187 1.00 34.31 350 ILE A CA 1
ATOM 2764 C C . ILE A 1 350 ? -23.060 -25.730 37.368 1.00 34.31 350 ILE A C 1
ATOM 2766 O O . ILE A 1 350 ? -22.938 -25.264 38.509 1.00 34.31 350 ILE A O 1
ATOM 2770 N N . PRO A 1 351 ? -23.635 -26.927 37.155 1.00 34.25 351 PRO A N 1
ATOM 2771 C CA . PRO A 1 351 ? -23.844 -27.831 38.263 1.00 34.25 351 PRO A CA 1
ATOM 2772 C C . PRO A 1 351 ? -22.468 -28.048 38.884 1.00 34.25 351 PRO A C 1
ATOM 2774 O O . PRO A 1 351 ? -21.570 -28.622 38.269 1.00 34.25 351 PRO A O 1
ATOM 2777 N N . SER A 1 352 ? -22.298 -27.500 40.089 1.00 36.84 352 SER A N 1
ATOM 2778 C CA . SER A 1 352 ? -21.292 -27.946 41.035 1.00 36.84 352 SER A CA 1
ATOM 2779 C C . SER A 1 352 ? -21.337 -29.462 40.978 1.00 36.84 352 SER A C 1
ATOM 2781 O O . SER A 1 352 ? -22.384 -30.051 41.264 1.00 36.84 352 SER A O 1
ATOM 2783 N N . VAL A 1 353 ? -20.255 -30.076 40.504 1.00 35.25 353 VAL A N 1
ATOM 2784 C CA . VAL A 1 353 ? -20.089 -31.520 40.575 1.00 35.25 353 VAL A CA 1
ATOM 2785 C C . VAL A 1 353 ? -20.065 -31.835 42.061 1.00 35.25 353 VAL A C 1
ATOM 2787 O O . VAL A 1 353 ? -19.043 -31.709 42.732 1.00 35.25 353 VAL A O 1
ATOM 2790 N N . VAL A 1 354 ? -21.248 -32.163 42.574 1.00 37.81 354 VAL A N 1
ATOM 2791 C CA . VAL A 1 354 ? -21.438 -32.856 43.831 1.00 37.81 354 VAL A CA 1
ATOM 2792 C C . VAL A 1 354 ? -20.558 -34.090 43.741 1.00 37.81 354 VAL A C 1
ATOM 2794 O O . VAL A 1 354 ? -20.655 -34.887 42.807 1.00 37.81 354 VAL A O 1
ATOM 2797 N N . SER A 1 355 ? -19.643 -34.155 44.697 1.00 40.12 355 SER A N 1
ATOM 2798 C CA . SER A 1 355 ? -18.978 -35.346 45.186 1.00 40.12 355 SER A CA 1
ATOM 2799 C C . SER A 1 355 ? -19.702 -36.636 44.793 1.00 40.12 355 SER A C 1
ATOM 2801 O O . SER A 1 355 ? -20.761 -36.960 45.327 1.00 40.12 355 SER A O 1
ATOM 2803 N N . LEU A 1 356 ? -19.075 -37.418 43.914 1.00 35.00 356 LEU A N 1
ATOM 2804 C CA . LEU A 1 356 ? -19.237 -38.868 43.919 1.00 35.00 356 LEU A CA 1
ATOM 2805 C C . LEU A 1 356 ? -18.580 -39.386 45.206 1.00 35.00 356 LEU A C 1
ATOM 2807 O O . LEU A 1 356 ? -17.456 -39.889 45.200 1.00 35.00 356 LEU A O 1
ATOM 2811 N N . GLU A 1 357 ? -19.272 -39.205 46.331 1.00 37.59 357 GLU A N 1
ATOM 2812 C CA . GLU A 1 357 ? -19.078 -40.082 47.473 1.00 37.59 357 GLU A CA 1
ATOM 2813 C C . GLU A 1 357 ? -19.424 -41.493 47.009 1.00 37.59 357 GLU A C 1
ATOM 2815 O O . GLU A 1 357 ? -20.502 -41.780 46.486 1.00 37.59 357 GLU A O 1
ATOM 2820 N N . ARG A 1 358 ? -18.428 -42.365 47.137 1.00 41.66 358 ARG A N 1
ATOM 2821 C CA . ARG A 1 358 ? -18.562 -43.797 46.938 1.00 41.66 358 ARG A CA 1
ATOM 2822 C C . ARG A 1 358 ? -19.611 -44.314 47.920 1.00 41.66 358 ARG A C 1
ATOM 2824 O O . ARG A 1 358 ? -19.297 -44.491 49.094 1.00 41.66 358 ARG A O 1
ATOM 2831 N N . HIS A 1 359 ? -20.801 -44.646 47.431 1.00 34.59 359 HIS A N 1
ATOM 2832 C CA . HIS A 1 359 ? -21.575 -45.707 48.058 1.00 34.59 359 HIS A CA 1
ATOM 2833 C C . HIS A 1 359 ? -20.849 -47.025 47.778 1.00 34.59 359 HIS A C 1
ATOM 2835 O O . HIS A 1 359 ? -20.928 -47.607 46.696 1.00 34.59 359 HIS A O 1
ATOM 2841 N N . VAL A 1 360 ? -20.026 -47.418 48.749 1.00 43.69 360 VAL A N 1
ATOM 2842 C CA . VAL A 1 360 ? -19.629 -48.804 48.957 1.00 43.69 360 VAL A CA 1
ATOM 2843 C C . VAL A 1 360 ? -20.814 -49.460 49.647 1.00 43.69 360 VAL A C 1
ATOM 2845 O O . VAL A 1 360 ? -21.006 -49.241 50.838 1.00 43.69 360 VAL A O 1
ATOM 2848 N N . ASP A 1 361 ? -21.577 -50.257 48.909 1.00 52.03 361 ASP A N 1
ATOM 2849 C CA . ASP A 1 361 ? -22.462 -51.238 49.524 1.00 52.03 361 ASP A CA 1
ATOM 2850 C C . ASP A 1 361 ? -21.717 -52.577 49.591 1.00 52.03 361 ASP A C 1
ATOM 2852 O O . ASP A 1 361 ? -21.406 -53.210 48.575 1.00 52.03 361 ASP A O 1
ATOM 2856 N N . LYS A 1 362 ? -21.397 -52.967 50.826 1.00 42.44 362 LYS A N 1
ATOM 2857 C CA . LYS A 1 362 ? -21.273 -54.346 51.293 1.00 42.44 362 LYS A CA 1
ATOM 2858 C C . LYS A 1 362 ? -22.068 -54.477 52.578 1.00 42.44 362 LYS A C 1
ATOM 2860 O O . LYS A 1 362 ? -21.903 -53.578 53.433 1.00 42.44 362 LYS A O 1
#

Secondary structure (DSSP, 8-state):
----PPPP-----HHHHHHHHHHHHHHHHHHHHHHHTT--S-------------------PPP---PPPP------------TTHHHHHHHHHHHHSHHHHHHTT-----TTS-HHHHHHHHHSPP-TT---TTS-HHHHHHHHHHHHHHHHHHHHHHHHHHHHHHHHHHHHHHHHHHHHHHHHHHHHHHHHHHHHHHHHHHHHHHHHH-SS-HHHHHHHHHHHHHHHHHTEEEEEEEEEEETT--EEE--HHHHHHHHHHHHHHHHHHTTT-S---EEEEE-S-GGG-EE-TTSEEEEEEEEEETTT--EEEEEEEEEEEPTTSSSEEEEEEEEEEETHHHHHHTTS--------------

Sequence (362 aa):
MDTRKNLPDLSLSSEALEGLLSFRKASQSISAEKNEACSFVLNKPTTRAIQGHLAPALRTNFPITSSIIPNHNTYGYVNAGNPYMPALQEQLNLMTSKEHMQQLIQIDVPTSVRVHEIEKALASKPQRGKKRDNLNQDERKELTRSRNRLHAKTTRLRKKQRHDELIDIEKSYNNLLKEQGLLESRKSAILEFQMSFTYFLNAFRQSEQTSDSVSNERTRNKAIEGKYESLFGNDASISITNVGGVKNHCGSQGLQAFFKDITKHHRDTKDNVLDLHYDFIILGSTDSIGVSSDGNAYCSYSIVGRASKDKVVAGVLHLKFCENSTSIAEMNLIIVENNIAKLKNSRERIPSVVSLERHVDK

pLDDT: mean 70.83, std 20.55, range [31.62, 98.19]

Organism: NCBI:txid426638

Foldseek 3Di:
DDDDDDDDDPDDPVVVVVVVVVVVVVVVVVVVVVVVVVPPDDDDDDDDDDDDDDDDDDDDDDDDDDDDDDDDDDPDPPCPPDPCPVVVVVVVVVCPPPVNVVVVPPDCDPPPAPVVVLVVVVPDDDPPPDDDPPADPVNVVVSVVVVVVVVVVVVVVVVVVVVVVVVVVVVVVVVVVLLVVLQVLLLVLVVLLQVLVLVVLQLLLVVVPDPDPPDPSVVVNVVSVVVNCVQADPQAWEWEAEPVRDIDRDDVVVVSVVSVVLVVLVCVLPPCPVQFRKRKDQPDDSVQWDADSQQKIKTKIFIATPVVSDTQWIFMWIFGADPSDSHTRYIYTYTDDHCSVVSVVVVPDPPPPPDPPDPPDD

Nearest PDB structures (foldseek):
  6d63-assembly1_A  TM=3.961E-01  e=1.147E-02  Pseudomonas sp. ADP
  6d63-assembly3_F  TM=4.383E-01  e=3.827E-02  Pseudomonas sp. ADP
  6d63-assembly6_L  TM=4.410E-01  e=7.425E-02  Pseudomonas sp. ADP
  6d63-assembly6_K  TM=4.658E-01  e=1.356E-01  Pseudomonas sp. ADP
  3nv0-assembly1_B  TM=3.473E-01  e=4.586E-02  Caenorhabditis elegans

Mean predicted aligned error: 16.82 Å

Radius of gyration: 38.06 Å; Cα contacts (8 Å, |Δi|>4): 276; chains: 1; bounding box: 74×78×112 Å

Solvent-accessible surface area (backbone atoms only — not comparable to full-atom values): 22084 Å² total; per-residue (Å²): 143,84,85,83,79,83,76,82,83,82,76,75,54,70,66,62,53,51,54,52,53,53,51,52,53,56,54,50,51,61,54,49,60,59,52,58,73,72,63,82,82,87,87,81,89,80,91,76,90,80,87,81,90,85,87,90,82,79,92,73,91,78,81,88,75,88,75,86,80,80,89,72,84,77,81,78,77,76,79,69,80,68,85,57,57,66,60,52,52,51,51,50,55,56,66,64,36,73,68,54,65,59,65,77,68,76,63,93,66,67,94,82,58,62,61,68,60,42,52,55,53,67,74,43,83,80,61,84,95,58,85,66,87,91,50,54,75,68,46,50,51,48,44,50,51,53,49,50,52,51,50,50,50,50,51,53,50,52,52,48,52,55,51,53,53,50,51,54,52,52,52,51,51,54,48,53,53,52,52,52,53,50,52,54,48,36,52,48,43,52,55,52,45,36,56,44,49,22,50,52,63,42,50,59,57,54,69,76,74,53,93,81,72,57,71,70,56,51,57,54,50,52,58,46,50,52,54,50,54,65,44,37,39,97,81,44,46,38,32,43,31,42,78,86,69,57,66,48,81,19,56,75,68,45,54,49,51,53,52,50,52,52,51,54,54,55,52,78,63,46,88,75,65,87,64,81,40,52,44,49,40,66,59,68,62,81,85,46,51,51,70,48,95,84,33,43,32,42,32,41,34,35,35,29,33,67,75,73,69,45,68,45,34,31,30,40,39,39,36,31,34,38,87,101,49,61,30,31,36,33,40,38,43,36,40,71,42,68,41,61,65,56,54,67,57,65,73,57,72,74,76,73,81,71,75,83,70,79,83,78,87,128